Protein AF-A0AAW1NQF2-F1 (afdb_monomer)

Foldseek 3Di:
DPVVVVVVVVVVVVVVVCVVVVPVVVVVVVVVCVPPDPDDDDDDDDPVSVVVVVVVVVVVVVVVCCVVVVVVVVVVVVVVVVVVCPPCCPVVVVVVVVVVVVCVVVDDCDLVNLVVVLVVLVVVLVVLVVVLVVLLVCLVPDDADPDPVSRVVSVVVSVVVNVVSVVVSVVSVVVSVVSVVVSVCCVVCVVVVVVSVVVD

Sequence (200 aa):
MARERQTLSNNKYGGLLRSLLGEPSALLLALCLASGPAQAADATYNASAGSETLKNVVGVLYIVLLTFFAGRLFLRRVKRSKSQRVYGRKERSKALELLDKA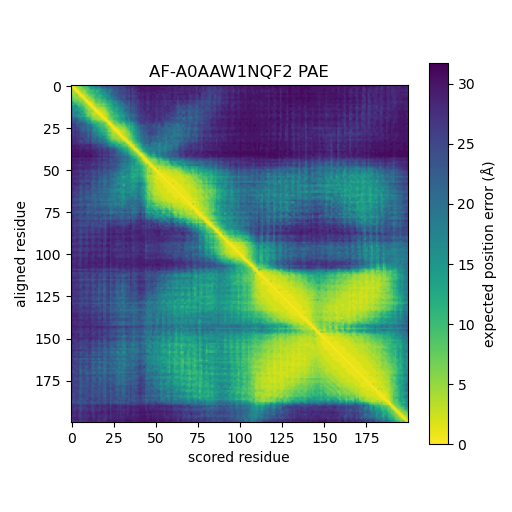TERANPTSPLSSFAGAAQAGALCFVLYL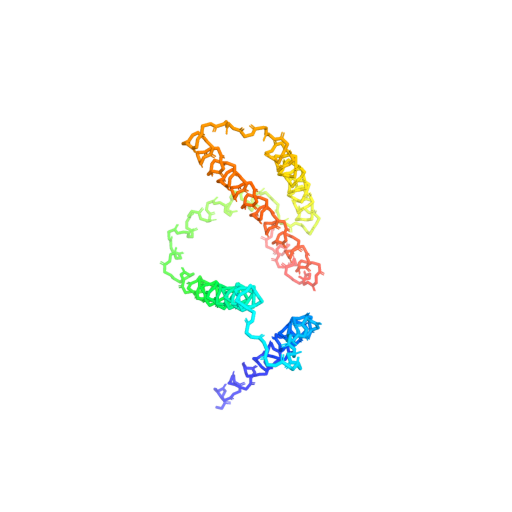FTTRLDGTFENAQLPSNFTARNITLTVQTIVRAVSYLFTFIAGVNTVGLLGLTVQLVLYPEKAEDFDKHS

pLDDT: mean 70.13, std 17.63, range [39.19, 92.94]

Radius of gyration: 25.83 Å; Cα contacts (8 Å, |Δi|>4): 49; chains: 1; bounding box: 69×58×78 Å

Mean predicted aligned error: 18.39 Å

Organism: NCBI:txid706552

Secondary structure (DSSP, 8-state):
--SSSHHHHHHHHHHHHHHHSSSHHHHHHHHHHTS------S----HHHHHHHHHHHHHHHHHHHHHHHHHHHHHHHHHHHHHTTTTSTTHHHHHHHHHHHHHHTT----HHHHHHHHHHHHHHHHHHHHHHHHHHHHHHSSPPPSSHHHHHHHHHHHHHHHHHHHHHHHHHHHHHHHHHHHHHHHHH-THHHHHHHTT-

Structure (mmCIF, N/CA/C/O backbone):
data_AF-A0AAW1NQF2-F1
#
_entry.id   AF-A0AAW1NQF2-F1
#
loop_
_atom_site.group_PDB
_atom_site.id
_atom_site.type_symbol
_atom_site.label_atom_id
_atom_site.label_alt_id
_atom_site.label_comp_id
_atom_site.label_asym_id
_atom_site.label_entity_id
_atom_site.label_seq_id
_atom_site.pdbx_PDB_ins_code
_atom_site.Cartn_x
_atom_site.Cartn_y
_atom_site.Cartn_z
_atom_site.occupancy
_atom_site.B_iso_or_equiv
_atom_site.auth_seq_id
_atom_site.auth_comp_id
_atom_site.auth_asym_id
_atom_site.auth_atom_id
_atom_site.pdbx_PDB_model_num
ATOM 1 N N . MET A 1 1 ? -2.397 10.911 50.076 1.00 49.69 1 MET A N 1
ATOM 2 C CA . MET A 1 1 ? -2.246 9.490 49.679 1.00 49.69 1 MET A CA 1
ATOM 3 C C . MET A 1 1 ? -2.913 9.123 48.335 1.00 49.69 1 MET A C 1
ATOM 5 O O . MET A 1 1 ? -3.208 7.959 48.111 1.00 49.69 1 MET A O 1
ATOM 9 N N . ALA A 1 2 ? -3.126 10.062 47.396 1.00 48.22 2 ALA A N 1
ATOM 10 C CA . ALA A 1 2 ? -3.794 9.771 46.110 1.00 48.22 2 ALA A CA 1
ATOM 11 C C . ALA A 1 2 ? -2.855 9.771 44.883 1.00 48.22 2 ALA A C 1
ATOM 13 O O . ALA A 1 2 ? -3.257 9.358 43.800 1.00 48.22 2 ALA A O 1
ATOM 14 N N . ARG A 1 3 ? -1.596 10.209 45.039 1.00 47.78 3 ARG A N 1
ATOM 15 C CA . ARG A 1 3 ? -0.628 10.324 43.929 1.00 47.78 3 ARG A CA 1
ATOM 16 C C . ARG A 1 3 ? 0.175 9.045 43.655 1.00 47.78 3 ARG A C 1
ATOM 18 O O . ARG A 1 3 ? 0.713 8.899 42.567 1.00 47.78 3 ARG A O 1
ATOM 25 N N . GLU A 1 4 ? 0.196 8.094 44.588 1.00 49.75 4 GLU A N 1
ATOM 26 C CA . GLU A 1 4 ? 0.968 6.845 44.460 1.00 49.75 4 GLU A CA 1
ATOM 27 C C . GLU A 1 4 ? 0.232 5.721 43.716 1.00 49.75 4 GLU A C 1
ATOM 29 O O . GLU A 1 4 ? 0.853 4.776 43.242 1.00 49.75 4 GLU A O 1
ATOM 34 N N . ARG A 1 5 ? -1.094 5.819 43.547 1.00 49.25 5 ARG A N 1
ATOM 35 C CA . ARG A 1 5 ? -1.878 4.778 42.857 1.00 49.25 5 ARG A CA 1
ATOM 36 C C . ARG A 1 5 ? -1.927 4.934 41.332 1.00 49.25 5 ARG A C 1
ATOM 38 O O . ARG A 1 5 ? -2.273 3.980 40.642 1.00 49.25 5 ARG A O 1
ATOM 45 N N . GLN A 1 6 ? -1.560 6.094 40.782 1.00 48.31 6 GLN A N 1
ATOM 46 C CA . GLN A 1 6 ? -1.607 6.329 39.329 1.00 48.31 6 GLN A CA 1
ATOM 47 C C . GLN A 1 6 ? -0.371 5.824 38.569 1.00 48.31 6 GLN A C 1
ATOM 49 O O . GLN A 1 6 ? -0.445 5.597 37.362 1.00 48.31 6 GLN A O 1
ATOM 54 N N . THR A 1 7 ? 0.750 5.584 39.249 1.00 48.91 7 THR A N 1
ATOM 55 C CA . THR A 1 7 ? 1.987 5.096 38.614 1.00 48.91 7 THR A CA 1
ATOM 56 C C . THR A 1 7 ? 1.968 3.586 38.356 1.00 48.91 7 THR A C 1
ATOM 58 O O . THR A 1 7 ? 2.585 3.122 37.398 1.00 48.91 7 THR A O 1
ATOM 61 N N . LEU A 1 8 ? 1.202 2.814 39.134 1.00 47.72 8 LEU A N 1
ATOM 62 C CA . LEU A 1 8 ? 1.153 1.349 39.025 1.00 47.72 8 LEU A CA 1
ATOM 63 C C . LEU A 1 8 ? 0.256 0.834 37.887 1.00 47.72 8 LEU A C 1
ATOM 65 O O . LEU A 1 8 ? 0.536 -0.219 37.317 1.00 47.72 8 LEU A O 1
ATOM 69 N N . SER A 1 9 ? -0.782 1.580 37.496 1.00 48.94 9 SER A N 1
ATOM 70 C CA . SER A 1 9 ? -1.662 1.174 36.385 1.00 48.94 9 SER A CA 1
ATOM 71 C C . SER A 1 9 ? -0.985 1.347 35.018 1.00 48.94 9 SER A C 1
ATOM 73 O O . SER A 1 9 ? -1.128 0.510 34.127 1.00 48.94 9 SER A O 1
ATOM 75 N N . ASN A 1 10 ? -0.146 2.379 34.869 1.00 47.25 10 ASN A N 1
ATOM 76 C CA . ASN A 1 10 ? 0.517 2.691 33.599 1.00 47.25 10 ASN A CA 1
ATOM 77 C C . ASN A 1 10 ? 1.620 1.679 33.226 1.00 47.25 10 ASN A C 1
ATOM 79 O O . ASN A 1 10 ? 1.986 1.553 32.059 1.00 47.25 10 ASN A O 1
ATOM 83 N N . ASN A 1 11 ? 2.126 0.920 34.204 1.00 51.75 11 ASN A N 1
ATOM 84 C CA . ASN A 1 11 ? 3.160 -0.088 33.977 1.00 51.75 11 ASN A CA 1
ATOM 85 C C . ASN A 1 11 ? 2.580 -1.453 33.551 1.00 51.75 11 ASN A C 1
ATOM 87 O O . ASN A 1 11 ? 3.244 -2.234 32.871 1.00 51.75 11 ASN A O 1
ATOM 91 N N . LYS A 1 12 ? 1.310 -1.734 33.883 1.00 49.41 12 LYS A N 1
ATOM 92 C CA . LYS A 1 12 ? 0.681 -3.036 33.602 1.00 49.41 12 LYS A CA 1
ATOM 93 C C . LYS A 1 12 ? 0.337 -3.222 32.117 1.00 49.41 12 LYS A C 1
ATOM 95 O O . LYS A 1 12 ? 0.494 -4.313 31.578 1.00 49.41 12 LYS A O 1
ATOM 100 N N . TYR A 1 13 ? -0.038 -2.144 31.425 1.00 47.91 13 TYR A N 1
ATOM 101 C CA . TYR A 1 13 ? -0.336 -2.178 29.985 1.00 47.91 13 TYR A CA 1
ATOM 102 C C . TYR A 1 13 ? 0.918 -2.082 29.099 1.00 47.91 13 TYR A C 1
ATOM 104 O O . TYR A 1 13 ? 0.911 -2.557 27.964 1.00 47.91 13 TYR A O 1
ATOM 112 N N . GLY A 1 14 ? 2.018 -1.522 29.620 1.00 47.75 14 GLY A N 1
ATOM 113 C CA . GLY A 1 14 ? 3.312 -1.492 28.927 1.00 47.75 14 GLY A CA 1
ATOM 114 C C . GLY A 1 14 ? 3.967 -2.874 28.811 1.00 47.75 14 GLY A C 1
ATOM 115 O O . GLY A 1 14 ? 4.636 -3.150 27.816 1.00 47.75 14 GLY A O 1
ATOM 116 N N . GLY A 1 15 ? 3.728 -3.752 29.793 1.00 49.47 15 GLY A N 1
ATOM 117 C CA . GLY A 1 15 ? 4.200 -5.140 29.786 1.00 49.47 15 GLY A CA 1
ATOM 118 C C . GLY A 1 15 ? 3.442 -6.037 28.804 1.00 49.47 15 GLY A C 1
ATOM 119 O O . GLY A 1 15 ? 4.069 -6.785 28.061 1.00 49.47 15 GLY A O 1
ATOM 120 N N . LEU A 1 16 ? 2.113 -5.903 28.727 1.00 50.31 16 LEU A N 1
ATOM 121 C CA . LEU A 1 16 ? 1.279 -6.725 27.837 1.00 50.31 16 LEU A CA 1
ATOM 122 C C . LEU A 1 16 ? 1.399 -6.337 26.355 1.00 50.31 16 LEU A C 1
ATOM 124 O O . LEU A 1 16 ? 1.370 -7.197 25.479 1.00 50.31 16 LEU A O 1
ATOM 128 N N . LEU A 1 17 ? 1.616 -5.053 26.052 1.00 49.75 17 LEU A N 1
ATOM 129 C CA . LEU A 1 17 ? 1.960 -4.633 24.690 1.00 49.75 17 LEU A CA 1
ATOM 130 C C . LEU A 1 17 ? 3.365 -5.098 24.287 1.00 49.75 17 LEU A C 1
ATOM 132 O O . LEU A 1 17 ? 3.598 -5.351 23.112 1.00 49.75 17 LEU A O 1
ATOM 136 N N . ARG A 1 18 ? 4.290 -5.267 25.242 1.00 51.44 18 ARG A N 1
ATOM 137 C CA . ARG A 1 18 ? 5.602 -5.883 24.992 1.00 51.44 18 ARG A CA 1
ATOM 138 C C . ARG A 1 18 ? 5.518 -7.392 24.771 1.00 51.44 18 ARG A C 1
ATOM 140 O O . ARG A 1 18 ? 6.294 -7.893 23.969 1.00 51.44 18 ARG A O 1
ATOM 147 N N . SER A 1 19 ? 4.594 -8.095 25.427 1.00 49.34 19 SER A N 1
ATOM 148 C CA . SER A 1 19 ? 4.396 -9.531 25.195 1.00 49.34 19 SER A CA 1
ATOM 149 C C . SER A 1 19 ? 3.640 -9.820 23.894 1.00 49.34 19 SER A C 1
ATOM 151 O O . SER A 1 19 ? 3.935 -10.813 23.245 1.00 49.34 19 SER A O 1
ATOM 153 N N . LEU A 1 20 ? 2.722 -8.943 23.458 1.00 46.16 20 LEU A N 1
ATOM 154 C CA . LEU A 1 20 ? 2.000 -9.100 22.181 1.00 46.16 20 LEU A CA 1
ATOM 155 C C . LEU A 1 20 ? 2.785 -8.613 20.948 1.00 46.16 20 LEU A C 1
ATOM 157 O O . LEU A 1 20 ? 2.589 -9.141 19.860 1.00 46.16 20 LEU A O 1
ATOM 161 N N . LEU A 1 21 ? 3.703 -7.648 21.098 1.00 48.16 21 LEU A N 1
ATOM 162 C CA . LEU A 1 21 ? 4.678 -7.280 20.053 1.00 48.16 21 LEU A CA 1
ATOM 163 C C . LEU A 1 21 ? 5.965 -8.129 20.095 1.00 48.16 21 LEU A C 1
ATOM 165 O O . LEU A 1 21 ? 6.895 -7.847 19.340 1.00 48.16 21 LEU A O 1
ATOM 169 N N . GLY A 1 22 ? 6.034 -9.132 20.976 1.00 46.47 22 GLY A N 1
ATOM 170 C CA . GLY A 1 22 ? 7.246 -9.906 21.252 1.00 46.47 22 GLY A CA 1
ATOM 171 C C . GLY A 1 22 ? 7.603 -10.973 20.218 1.00 46.47 22 GLY A C 1
ATOM 172 O O . GLY A 1 22 ? 8.761 -11.358 20.156 1.00 46.47 22 GLY A O 1
ATOM 173 N N . GLU A 1 23 ? 6.670 -11.430 19.379 1.00 54.91 23 GLU A N 1
ATOM 174 C CA . GLU A 1 23 ? 6.894 -12.653 18.587 1.00 54.91 23 GLU A CA 1
ATOM 175 C C . GLU A 1 23 ? 6.553 -12.597 17.071 1.00 54.91 23 GLU A C 1
ATOM 177 O O . GLU A 1 23 ? 6.366 -13.655 16.478 1.00 54.91 23 GLU A O 1
ATOM 182 N N . PRO A 1 24 ? 6.518 -11.456 16.340 1.00 48.59 24 PRO A N 1
ATOM 183 C CA . PRO A 1 24 ? 6.616 -11.533 14.876 1.00 48.59 24 PRO A CA 1
ATOM 184 C C . PRO A 1 24 ? 8.071 -11.735 14.418 1.00 48.59 24 PRO A C 1
ATOM 186 O O . PRO A 1 24 ? 8.317 -12.264 13.337 1.00 48.59 24 PRO A O 1
ATOM 189 N N . SER A 1 25 ? 9.050 -11.335 15.240 1.00 52.06 25 SER A N 1
ATOM 190 C CA . SER A 1 25 ? 10.476 -11.461 14.933 1.00 52.06 25 SER A CA 1
ATOM 191 C C . SER A 1 25 ? 10.958 -12.901 14.970 1.00 52.06 25 SER A C 1
ATOM 193 O O . SER A 1 25 ? 11.791 -13.240 14.146 1.00 52.06 25 SER A O 1
ATOM 195 N N . ALA A 1 26 ? 10.434 -13.747 15.863 1.00 46.91 26 ALA A N 1
ATOM 196 C CA . ALA A 1 26 ? 10.828 -15.152 15.946 1.00 46.91 26 ALA A CA 1
ATOM 197 C C . ALA A 1 26 ? 10.278 -15.974 14.775 1.00 46.91 26 ALA A C 1
ATOM 199 O O . ALA A 1 26 ? 10.996 -16.806 14.236 1.00 46.91 26 ALA A O 1
ATOM 200 N N . LEU A 1 27 ? 9.051 -15.692 14.318 1.00 49.00 27 LEU A N 1
ATOM 201 C CA . LEU A 1 27 ? 8.468 -16.362 13.151 1.00 49.00 27 LEU A CA 1
ATOM 202 C C . LEU A 1 27 ? 9.102 -15.890 11.834 1.00 49.00 27 LEU A C 1
ATOM 204 O O . LEU A 1 27 ? 9.341 -16.709 10.950 1.00 49.00 27 LEU A O 1
ATOM 208 N N . LEU A 1 28 ? 9.451 -14.602 11.718 1.00 46.69 28 LEU A N 1
ATOM 209 C CA . LEU A 1 28 ? 10.220 -14.091 10.577 1.00 46.69 28 LEU A CA 1
ATOM 210 C C . LEU A 1 28 ? 11.684 -14.556 10.606 1.00 46.69 28 LEU A C 1
ATOM 212 O O . LEU A 1 28 ? 12.229 -14.870 9.553 1.00 46.69 28 LEU A O 1
ATOM 216 N N . LEU A 1 29 ? 12.314 -14.666 11.783 1.00 47.56 29 LEU A N 1
ATOM 217 C CA . LEU A 1 29 ? 13.634 -15.293 11.912 1.00 47.56 29 LEU A CA 1
ATOM 218 C C . LEU A 1 29 ? 13.579 -16.787 11.592 1.00 47.56 29 LEU A C 1
ATOM 220 O O . LEU A 1 29 ? 14.487 -17.271 10.934 1.00 47.56 29 LEU A O 1
ATOM 224 N N . ALA A 1 30 ? 12.543 -17.512 12.021 1.00 45.75 30 ALA A N 1
ATOM 225 C CA . ALA A 1 30 ? 12.401 -18.946 11.771 1.00 45.75 30 ALA A CA 1
ATOM 226 C C . ALA A 1 30 ? 12.130 -19.250 10.289 1.00 45.75 30 ALA A C 1
ATOM 228 O O . ALA A 1 30 ? 12.695 -20.202 9.756 1.00 45.75 30 ALA A O 1
ATOM 229 N N . LEU A 1 31 ? 11.346 -18.411 9.598 1.00 49.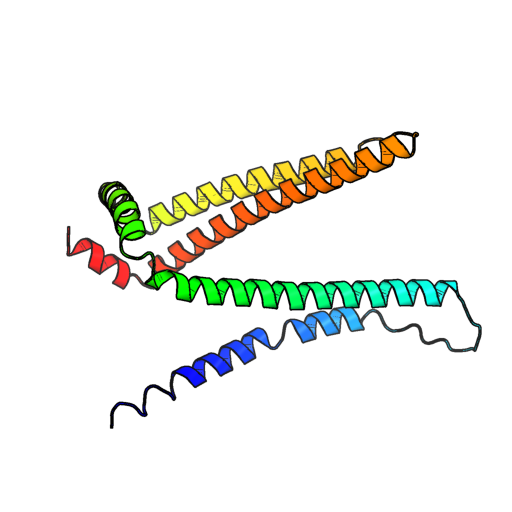22 31 LEU A N 1
ATOM 230 C CA . LEU A 1 31 ? 11.148 -18.530 8.151 1.00 49.22 31 LEU A CA 1
ATOM 231 C C . LEU A 1 31 ? 12.426 -18.166 7.365 1.00 49.22 31 LEU A C 1
ATOM 233 O O . LEU A 1 31 ? 12.711 -18.790 6.348 1.00 49.22 31 LEU A O 1
ATOM 237 N N . CYS A 1 32 ? 13.233 -17.219 7.862 1.00 44.94 32 CYS A N 1
ATOM 238 C CA . CYS A 1 32 ? 14.526 -16.847 7.267 1.00 44.94 32 CYS A CA 1
ATOM 239 C C . CYS A 1 32 ? 15.683 -17.807 7.617 1.00 44.94 32 CYS A C 1
ATOM 241 O O . CYS A 1 32 ? 16.647 -17.892 6.863 1.00 44.94 32 CYS A O 1
ATOM 243 N N . LEU A 1 33 ? 15.611 -18.538 8.734 1.00 49.03 33 LEU A N 1
ATOM 244 C CA . LEU A 1 33 ? 16.599 -19.556 9.126 1.00 49.03 33 LEU A CA 1
ATOM 245 C C . LEU A 1 33 ? 16.387 -20.899 8.408 1.00 49.03 33 LEU A C 1
ATOM 247 O O . LEU A 1 33 ? 17.281 -21.741 8.434 1.00 49.03 33 LEU A O 1
ATOM 251 N N . ALA A 1 34 ? 15.244 -21.096 7.741 1.00 41.59 34 ALA A N 1
ATOM 252 C CA . ALA A 1 34 ? 14.988 -22.276 6.914 1.00 41.59 34 ALA A CA 1
ATOM 253 C C . ALA A 1 34 ? 15.787 -22.272 5.593 1.00 41.59 34 ALA A C 1
ATOM 255 O O . ALA A 1 34 ? 16.017 -23.333 5.014 1.00 41.59 34 ALA A O 1
ATOM 256 N N . SER A 1 35 ? 16.277 -21.114 5.133 1.00 47.94 35 SER A N 1
ATOM 257 C CA . SER A 1 35 ? 17.305 -21.039 4.088 1.00 47.94 35 SER A CA 1
ATOM 258 C C . SER A 1 35 ? 18.684 -21.103 4.745 1.00 47.94 35 SER A C 1
ATOM 260 O O . SER A 1 35 ? 19.303 -20.076 5.023 1.00 47.94 35 SER A O 1
ATOM 262 N N . GLY A 1 36 ? 19.112 -22.321 5.083 1.00 46.47 36 GLY A N 1
ATOM 263 C CA . GLY A 1 36 ? 20.373 -22.579 5.779 1.00 46.47 36 GLY A CA 1
ATOM 264 C C . GLY A 1 36 ? 21.601 -21.994 5.060 1.00 46.47 36 GLY A C 1
ATOM 265 O O . GLY A 1 36 ? 21.589 -21.829 3.837 1.00 46.47 36 GLY A O 1
ATOM 266 N N . PRO A 1 37 ? 22.682 -21.677 5.798 1.00 45.47 37 PRO A N 1
ATOM 267 C CA . PRO A 1 37 ? 23.928 -21.246 5.187 1.00 45.47 37 PRO A CA 1
ATOM 268 C C . PRO A 1 37 ? 24.536 -22.410 4.401 1.00 45.47 37 PRO A C 1
ATOM 270 O O . PRO A 1 37 ? 24.555 -23.547 4.874 1.00 45.47 37 PRO A O 1
ATOM 273 N N . ALA A 1 38 ? 25.066 -22.109 3.216 1.00 42.81 38 ALA A N 1
ATOM 274 C CA . ALA A 1 38 ? 25.924 -23.010 2.464 1.00 42.81 38 ALA A CA 1
ATOM 275 C C . ALA A 1 38 ? 27.113 -23.434 3.346 1.00 42.81 38 ALA A C 1
ATOM 277 O O . ALA A 1 38 ? 28.079 -22.691 3.514 1.00 42.81 38 ALA A O 1
ATOM 278 N N . GLN A 1 39 ? 27.030 -24.618 3.948 1.00 41.00 39 GLN A N 1
ATOM 279 C CA . GLN A 1 39 ? 28.187 -25.289 4.520 1.00 41.00 39 GLN A CA 1
ATOM 280 C C . GLN A 1 39 ? 28.984 -25.865 3.353 1.00 41.00 39 GLN A C 1
ATOM 282 O O . GLN A 1 39 ? 28.571 -26.832 2.720 1.00 41.00 39 GLN A O 1
ATOM 287 N N . ALA A 1 40 ? 30.117 -25.236 3.049 1.00 39.19 40 ALA A N 1
ATOM 288 C CA . ALA A 1 40 ? 31.129 -25.831 2.196 1.00 39.19 40 ALA A CA 1
ATOM 289 C C . ALA A 1 40 ? 31.887 -26.880 3.021 1.00 39.19 40 ALA A C 1
ATOM 291 O O . ALA A 1 40 ? 32.767 -26.539 3.811 1.00 39.19 40 ALA A O 1
ATOM 292 N N . ALA A 1 41 ? 31.531 -28.152 2.850 1.00 43.00 41 ALA A N 1
ATOM 293 C CA . ALA A 1 41 ? 32.532 -29.204 2.943 1.00 43.00 41 ALA A CA 1
ATOM 294 C C . ALA A 1 41 ? 33.436 -29.052 1.704 1.00 43.00 41 ALA A C 1
ATOM 296 O O . ALA A 1 41 ? 32.930 -28.904 0.595 1.00 43.00 41 ALA A O 1
ATOM 297 N N . ASP A 1 42 ? 34.749 -29.030 1.911 1.00 45.31 42 ASP A N 1
ATOM 298 C CA . ASP A 1 42 ? 35.796 -29.062 0.877 1.00 45.31 42 ASP A CA 1
ATOM 299 C C . ASP A 1 42 ? 36.125 -27.744 0.146 1.00 45.31 42 ASP A C 1
ATOM 301 O O . ASP A 1 42 ? 35.839 -27.540 -1.031 1.00 45.31 42 ASP A O 1
ATOM 305 N N . ALA A 1 43 ? 36.797 -26.852 0.885 1.00 52.41 43 ALA A N 1
ATOM 306 C CA . ALA A 1 43 ? 37.912 -25.965 0.494 1.00 52.41 43 ALA A CA 1
ATOM 307 C C . ALA A 1 43 ? 38.151 -25.600 -0.999 1.00 52.41 43 ALA A C 1
ATOM 309 O O . ALA A 1 43 ? 39.296 -25.527 -1.440 1.00 52.41 43 ALA A O 1
ATOM 310 N N . THR A 1 44 ? 37.112 -25.276 -1.771 1.00 55.41 44 THR A N 1
ATOM 311 C CA . THR A 1 44 ? 37.227 -24.665 -3.106 1.00 55.41 44 THR A CA 1
ATOM 312 C C . THR A 1 44 ? 36.522 -23.313 -3.092 1.00 55.41 44 THR A C 1
ATOM 314 O O . THR A 1 44 ? 35.302 -23.231 -2.953 1.00 55.41 44 THR A O 1
ATOM 317 N N . TYR A 1 45 ? 37.287 -22.224 -3.207 1.00 53.75 45 TYR A N 1
ATOM 318 C CA . TYR A 1 45 ? 36.747 -20.864 -3.206 1.00 53.75 45 TYR A CA 1
ATOM 319 C C . TYR A 1 45 ? 35.922 -20.611 -4.476 1.00 53.75 45 TYR A C 1
ATOM 321 O O . TYR A 1 45 ? 36.467 -20.427 -5.564 1.00 53.75 45 TYR A O 1
ATOM 329 N N . ASN A 1 46 ? 34.596 -20.589 -4.336 1.00 66.00 46 ASN A N 1
ATOM 330 C CA . ASN A 1 46 ? 33.674 -20.262 -5.418 1.00 66.00 46 ASN A CA 1
ATOM 331 C C . ASN A 1 46 ? 33.205 -18.800 -5.292 1.00 66.00 46 ASN A C 1
ATOM 333 O O . ASN A 1 46 ? 32.339 -18.469 -4.479 1.00 66.00 46 ASN A O 1
ATOM 337 N N . ALA A 1 47 ? 33.770 -17.917 -6.121 1.00 65.94 47 ALA A N 1
ATOM 338 C CA . ALA A 1 47 ? 33.448 -16.487 -6.129 1.00 65.94 47 ALA A CA 1
ATOM 339 C C . ALA A 1 47 ? 31.970 -16.189 -6.469 1.00 65.94 47 ALA A C 1
ATOM 341 O O . ALA A 1 47 ? 31.425 -15.180 -6.017 1.00 65.94 47 ALA A O 1
ATOM 342 N N . SER A 1 48 ? 31.300 -17.071 -7.221 1.00 65.38 48 SER A N 1
ATOM 343 C CA . SER A 1 48 ? 29.877 -16.935 -7.553 1.00 65.38 48 SER A CA 1
ATOM 344 C C . SER A 1 48 ? 28.999 -17.173 -6.319 1.00 65.38 48 SER A C 1
ATOM 346 O O . SER A 1 48 ? 28.187 -16.304 -5.989 1.00 65.38 48 SER A O 1
ATOM 348 N N . ALA A 1 49 ? 29.259 -18.245 -5.561 1.00 65.38 49 ALA A N 1
ATOM 349 C CA . ALA A 1 49 ? 28.554 -18.551 -4.311 1.00 65.38 49 ALA A CA 1
ATOM 350 C C . ALA A 1 49 ? 28.760 -17.465 -3.233 1.00 65.38 49 ALA A C 1
ATOM 352 O O . ALA A 1 49 ? 27.828 -17.096 -2.513 1.00 65.38 49 ALA A O 1
ATOM 353 N N . GLY A 1 50 ? 29.965 -16.883 -3.162 1.00 70.44 50 GLY A N 1
ATOM 354 C CA . GLY A 1 50 ? 30.247 -15.744 -2.282 1.00 70.44 50 GLY A CA 1
ATOM 355 C C . GLY A 1 50 ? 29.445 -14.488 -2.648 1.00 70.44 50 GLY A C 1
ATOM 356 O O . GLY A 1 50 ? 28.923 -13.802 -1.768 1.00 70.44 50 GLY A O 1
ATOM 357 N N . SER A 1 51 ? 29.287 -14.206 -3.946 1.00 71.88 51 SER A N 1
ATOM 358 C CA . SER A 1 51 ? 28.540 -13.036 -4.427 1.00 71.88 51 SER A CA 1
ATOM 359 C C . SER A 1 51 ? 27.030 -13.127 -4.169 1.00 71.88 51 SER A C 1
ATOM 361 O O . SER A 1 51 ? 26.404 -12.122 -3.831 1.00 71.88 51 SER A O 1
ATOM 363 N N . GLU A 1 52 ? 26.440 -14.319 -4.282 1.00 76.38 52 GLU A N 1
ATOM 364 C CA . GLU A 1 52 ? 25.024 -14.558 -3.975 1.00 76.38 52 GLU A CA 1
ATOM 365 C C . GLU A 1 52 ? 24.755 -14.463 -2.476 1.00 76.38 52 GLU A C 1
ATOM 367 O O . GLU A 1 52 ? 23.807 -13.799 -2.055 1.00 76.38 52 GLU A O 1
ATOM 372 N N . THR A 1 53 ? 25.650 -15.029 -1.664 1.00 78.94 53 THR A N 1
ATOM 373 C CA . THR A 1 53 ? 25.578 -14.919 -0.203 1.00 78.94 53 THR A CA 1
ATOM 374 C C . THR A 1 53 ? 25.632 -13.456 0.232 1.00 78.94 53 THR A C 1
ATOM 376 O O . THR A 1 53 ? 24.794 -13.014 1.014 1.00 78.94 53 THR A O 1
ATOM 379 N N . LEU A 1 54 ? 26.553 -12.666 -0.329 1.00 82.19 54 LEU A N 1
ATOM 380 C CA . LEU A 1 54 ? 26.639 -11.231 -0.052 1.00 82.19 54 LEU A CA 1
ATOM 381 C C . LEU A 1 54 ? 25.374 -10.474 -0.470 1.00 82.19 54 LEU A C 1
ATOM 383 O O . LEU A 1 54 ? 24.881 -9.661 0.305 1.00 82.19 54 LEU A O 1
ATOM 387 N N . LYS A 1 55 ? 24.810 -10.745 -1.653 1.00 79.94 55 LYS A N 1
ATOM 388 C CA . LYS A 1 55 ? 23.562 -10.106 -2.109 1.00 79.94 55 LYS A CA 1
ATOM 389 C C . LYS A 1 55 ? 22.389 -10.413 -1.181 1.00 79.94 55 LYS A C 1
ATOM 391 O O . LYS A 1 55 ? 21.642 -9.500 -0.833 1.00 79.94 55 LYS A O 1
ATOM 396 N N . ASN A 1 56 ? 22.264 -11.661 -0.741 1.00 80.88 56 ASN A N 1
ATOM 397 C CA . ASN A 1 56 ? 21.201 -12.080 0.167 1.00 80.88 56 ASN A CA 1
ATOM 398 C C . ASN A 1 56 ? 21.381 -11.455 1.553 1.00 80.88 56 ASN A C 1
ATOM 400 O O . ASN A 1 56 ? 20.441 -10.872 2.087 1.00 80.88 56 ASN A O 1
ATOM 404 N N . VAL A 1 57 ? 22.597 -11.485 2.106 1.00 87.81 57 VAL A N 1
ATOM 405 C CA . VAL A 1 57 ? 22.911 -10.865 3.403 1.00 87.81 57 VAL A CA 1
ATOM 406 C C . VAL A 1 57 ? 22.653 -9.357 3.368 1.00 87.81 57 VAL A C 1
ATOM 408 O O . VAL A 1 57 ? 22.008 -8.825 4.270 1.00 87.81 57 VAL A O 1
ATOM 411 N N . VAL A 1 58 ? 23.097 -8.666 2.316 1.00 86.25 58 VAL A N 1
ATOM 412 C CA . VAL A 1 58 ? 22.870 -7.223 2.140 1.00 86.25 58 VAL A CA 1
ATOM 413 C C . VAL A 1 58 ? 21.383 -6.915 1.948 1.00 86.25 58 VAL A C 1
ATOM 415 O O . VAL A 1 58 ? 20.884 -5.966 2.551 1.00 86.25 58 VAL A O 1
ATOM 418 N N . GLY A 1 59 ? 20.655 -7.719 1.168 1.00 88.00 59 GLY A N 1
ATOM 419 C CA . GLY A 1 59 ? 19.213 -7.566 0.962 1.00 88.00 59 GLY A CA 1
ATOM 420 C C . GLY A 1 59 ? 18.410 -7.742 2.252 1.00 88.00 59 GLY A C 1
ATOM 421 O O . GLY A 1 59 ? 17.564 -6.909 2.579 1.00 88.00 59 GLY A O 1
ATOM 422 N N . VAL A 1 60 ? 18.726 -8.773 3.038 1.00 87.94 60 VAL A N 1
ATOM 423 C CA . VAL A 1 60 ? 18.097 -9.029 4.344 1.00 87.94 60 VAL A CA 1
ATOM 424 C C . VAL A 1 60 ? 18.416 -7.897 5.320 1.00 87.94 60 VAL A C 1
ATOM 426 O O . VAL A 1 60 ? 17.507 -7.341 5.938 1.00 87.94 60 VAL A O 1
ATOM 429 N N . LEU A 1 61 ? 19.688 -7.495 5.416 1.00 90.19 61 LEU A N 1
ATOM 430 C CA . LEU A 1 61 ? 20.115 -6.378 6.258 1.00 90.19 61 LEU A CA 1
ATOM 431 C C . LEU A 1 61 ? 19.378 -5.083 5.886 1.00 90.19 61 LEU A C 1
ATOM 433 O O . LEU A 1 61 ? 18.932 -4.355 6.773 1.00 90.19 61 LEU A O 1
ATOM 437 N N . TYR A 1 62 ? 19.199 -4.820 4.590 1.00 85.06 62 TYR A N 1
ATOM 438 C CA . TYR A 1 62 ? 18.475 -3.657 4.085 1.00 85.06 62 TYR A CA 1
ATOM 439 C C . TYR A 1 62 ? 17.000 -3.663 4.501 1.00 85.06 62 TYR A C 1
ATOM 441 O O . TYR A 1 62 ? 16.513 -2.650 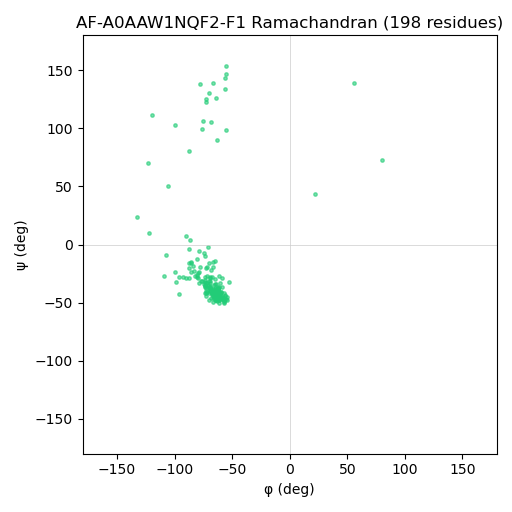5.004 1.00 85.06 62 TYR A O 1
ATOM 449 N N . ILE A 1 63 ? 16.299 -4.796 4.373 1.00 87.50 63 ILE A N 1
ATOM 450 C CA . ILE A 1 63 ? 14.894 -4.928 4.798 1.00 87.50 63 ILE A CA 1
ATOM 451 C C . ILE A 1 63 ? 14.760 -4.749 6.316 1.00 87.50 63 ILE A C 1
ATOM 453 O O . ILE A 1 63 ? 13.849 -4.053 6.776 1.00 87.50 63 ILE A O 1
ATOM 457 N N . VAL A 1 64 ? 15.677 -5.320 7.103 1.00 88.19 64 VAL A N 1
ATOM 458 C CA . VAL A 1 64 ? 15.692 -5.170 8.568 1.00 88.19 64 VAL A CA 1
ATOM 459 C C . VAL A 1 64 ? 15.915 -3.709 8.960 1.00 88.19 64 VAL A C 1
ATOM 461 O O . VAL A 1 64 ? 15.157 -3.169 9.773 1.00 88.19 64 VAL A O 1
ATOM 464 N N . LEU A 1 65 ? 16.899 -3.039 8.350 1.00 86.56 65 LEU A N 1
ATOM 465 C CA . LEU A 1 65 ? 17.155 -1.618 8.589 1.00 86.56 65 LEU A CA 1
ATOM 466 C C . LEU A 1 65 ? 15.952 -0.763 8.196 1.00 86.56 65 LEU A C 1
ATOM 468 O O . LEU A 1 65 ? 15.536 0.083 8.987 1.00 86.56 65 LEU A O 1
ATOM 472 N N . LEU A 1 66 ? 15.373 -0.985 7.013 1.00 84.69 66 LEU A N 1
ATOM 473 C CA . LEU A 1 66 ? 14.198 -0.252 6.546 1.00 84.69 66 LEU A CA 1
ATOM 474 C C . LEU A 1 66 ? 13.021 -0.424 7.495 1.00 84.69 66 LEU A C 1
ATOM 476 O O . LEU A 1 66 ? 12.406 0.564 7.880 1.00 84.69 66 LEU A O 1
ATOM 480 N N . THR A 1 67 ? 12.734 -1.652 7.918 1.00 82.62 67 THR A N 1
ATOM 481 C CA . THR A 1 67 ? 11.615 -1.949 8.819 1.00 82.62 67 THR A CA 1
ATOM 482 C C . THR A 1 67 ? 11.823 -1.295 10.182 1.00 82.62 67 THR A C 1
ATOM 484 O O . THR A 1 67 ? 10.922 -0.632 10.703 1.00 82.62 67 THR A O 1
ATOM 487 N N . PHE A 1 68 ? 13.032 -1.391 10.741 1.00 87.94 68 PHE A N 1
ATOM 488 C CA . PHE A 1 68 ? 13.379 -0.741 12.001 1.00 87.94 68 PHE A CA 1
ATOM 489 C C . PHE A 1 68 ? 13.287 0.787 11.903 1.00 87.94 68 PHE A C 1
ATOM 491 O O . PHE A 1 68 ? 12.717 1.442 12.780 1.00 87.94 68 PHE A O 1
ATOM 498 N N . PHE A 1 69 ? 13.828 1.375 10.835 1.00 85.19 69 PHE A N 1
ATOM 499 C CA . PHE A 1 69 ? 13.883 2.823 10.668 1.00 85.19 69 PHE A CA 1
ATOM 500 C C . PHE A 1 69 ? 12.514 3.408 10.329 1.00 85.19 69 PHE A C 1
ATOM 502 O O . PHE A 1 69 ? 12.122 4.414 10.919 1.00 85.19 69 PHE A O 1
ATOM 509 N N . ALA A 1 70 ? 11.752 2.748 9.456 1.00 79.88 70 ALA A N 1
ATOM 510 C CA . ALA A 1 70 ? 10.370 3.090 9.158 1.00 79.88 70 ALA A CA 1
ATOM 511 C C . ALA A 1 70 ? 9.517 2.972 10.422 1.00 79.88 70 ALA A C 1
ATOM 513 O O . ALA A 1 70 ? 8.875 3.948 10.803 1.00 79.88 70 ALA A O 1
ATOM 514 N N . GLY A 1 71 ? 9.584 1.852 11.148 1.00 78.25 71 GLY A N 1
ATOM 515 C CA . GLY A 1 71 ? 8.893 1.677 12.426 1.00 78.25 71 GLY A CA 1
ATOM 516 C C . GLY A 1 71 ? 9.253 2.779 13.423 1.00 78.25 71 GLY A C 1
ATOM 517 O O . GLY A 1 71 ? 8.377 3.436 13.983 1.00 78.25 71 GLY A O 1
ATOM 518 N N . ARG A 1 72 ? 10.541 3.098 13.578 1.00 77.44 72 ARG A N 1
ATOM 519 C CA . ARG A 1 72 ? 11.005 4.203 14.429 1.00 77.44 72 ARG A CA 1
ATOM 520 C C . ARG A 1 72 ? 10.488 5.563 13.955 1.00 77.44 72 ARG A C 1
ATOM 522 O O . ARG A 1 72 ? 10.153 6.400 14.795 1.00 77.44 72 ARG A O 1
ATOM 529 N N . LEU A 1 73 ? 10.407 5.803 12.649 1.00 69.94 73 LEU A N 1
ATOM 530 C CA . LEU A 1 73 ? 9.934 7.057 12.061 1.00 69.94 73 LEU A CA 1
ATOM 531 C C . LEU A 1 73 ? 8.414 7.220 12.212 1.00 69.94 73 LEU A C 1
ATOM 533 O O . LEU A 1 73 ? 7.956 8.281 12.642 1.00 69.94 73 LEU A O 1
ATOM 537 N N . PHE A 1 74 ? 7.641 6.167 11.948 1.00 67.50 74 PHE A N 1
ATOM 538 C CA . PHE A 1 74 ? 6.192 6.136 12.141 1.00 67.50 74 PHE A CA 1
ATOM 539 C C . PHE A 1 74 ? 5.829 6.248 13.625 1.00 67.50 74 PHE A C 1
ATOM 541 O O . PHE A 1 74 ? 5.023 7.103 13.988 1.00 67.50 74 PHE A O 1
ATOM 548 N N . LEU A 1 75 ? 6.505 5.514 14.517 1.00 64.06 75 LEU A N 1
ATOM 549 C CA . LEU A 1 75 ? 6.297 5.627 15.966 1.00 64.06 75 LEU A CA 1
ATOM 550 C C . LEU A 1 75 ? 6.682 7.019 16.500 1.00 64.06 75 LEU A C 1
ATOM 552 O O . LEU A 1 75 ? 6.029 7.538 17.408 1.00 64.06 75 LEU A O 1
ATOM 556 N N . ARG A 1 76 ? 7.702 7.675 15.926 1.00 65.19 76 ARG A N 1
ATOM 557 C CA . ARG A 1 76 ? 8.043 9.077 16.242 1.00 65.19 76 ARG A CA 1
ATOM 558 C C . ARG A 1 76 ? 6.988 10.063 15.728 1.00 65.19 76 ARG A C 1
ATOM 560 O O . ARG A 1 76 ? 6.650 10.999 16.454 1.00 65.19 76 ARG A O 1
ATOM 567 N N . ARG A 1 77 ? 6.435 9.861 14.525 1.00 61.09 77 ARG A N 1
ATOM 568 C CA . ARG A 1 77 ? 5.349 10.696 13.973 1.00 61.09 77 ARG A CA 1
ATOM 569 C C . ARG A 1 77 ? 4.049 10.554 14.769 1.00 61.09 77 ARG A C 1
ATOM 571 O O . ARG A 1 77 ? 3.436 11.570 15.093 1.00 61.09 77 ARG A O 1
ATOM 578 N N . VAL A 1 78 ? 3.690 9.342 15.194 1.00 58.34 78 VAL A N 1
ATOM 579 C CA . VAL A 1 78 ? 2.522 9.105 16.063 1.00 58.34 78 VAL A CA 1
ATOM 580 C C . VAL A 1 78 ? 2.692 9.806 17.418 1.00 58.34 78 VAL A C 1
ATOM 582 O O . VAL A 1 78 ? 1.753 10.431 17.913 1.00 58.34 78 VAL A O 1
ATOM 585 N N . LYS A 1 79 ? 3.905 9.805 17.994 1.00 58.66 79 LYS A N 1
ATOM 586 C CA . LYS A 1 79 ? 4.200 10.547 19.235 1.00 58.66 79 LYS A CA 1
ATOM 587 C C . LYS A 1 79 ? 4.083 12.069 19.068 1.00 58.66 79 LYS A C 1
ATOM 589 O O . LYS A 1 79 ? 3.563 12.725 19.966 1.00 58.66 79 LYS A O 1
ATOM 594 N N . ARG A 1 80 ? 4.492 12.637 17.923 1.00 54.25 80 ARG A N 1
ATOM 595 C CA . ARG A 1 80 ? 4.326 14.080 17.636 1.00 54.25 80 ARG A CA 1
ATOM 596 C C . ARG A 1 80 ? 2.866 14.485 17.406 1.00 54.25 80 ARG A C 1
ATOM 598 O O . ARG A 1 80 ? 2.475 15.576 17.815 1.00 54.25 80 ARG A O 1
ATOM 605 N N . SER A 1 81 ? 2.041 13.594 16.857 1.00 49.06 81 SER A N 1
ATOM 606 C CA . SER A 1 81 ? 0.603 13.842 16.670 1.00 49.06 81 SER A CA 1
ATOM 607 C C . SER A 1 81 ? -0.172 13.925 17.999 1.00 49.06 81 SER A C 1
ATOM 609 O O . SER A 1 81 ? -1.132 14.687 18.113 1.00 49.06 81 SER A O 1
ATOM 611 N N . LYS A 1 82 ? 0.295 13.242 19.059 1.00 52.19 82 LYS A N 1
ATOM 612 C CA . LYS A 1 82 ? -0.271 13.402 20.413 1.00 52.19 82 LYS A CA 1
ATOM 613 C C . LYS A 1 82 ? 0.013 14.778 21.040 1.00 52.19 82 LYS A C 1
ATOM 615 O O . LYS A 1 82 ? -0.750 15.193 21.903 1.00 52.19 82 LYS A O 1
ATOM 620 N N . SER A 1 83 ? 1.048 15.496 20.590 1.00 47.16 83 SER A N 1
ATOM 621 C CA . SER A 1 83 ? 1.455 16.792 21.164 1.00 47.16 83 SER A CA 1
ATOM 622 C C . SER A 1 83 ? 0.891 18.010 20.409 1.00 47.16 83 SER A C 1
ATOM 624 O O . SER A 1 83 ? 0.592 19.039 21.009 1.00 47.16 83 SER A O 1
ATOM 626 N N . GLN A 1 84 ? 0.623 17.897 19.102 1.00 47.72 84 GLN A N 1
ATOM 627 C CA . GLN A 1 84 ? 0.004 18.992 18.330 1.00 47.72 84 GLN A CA 1
ATOM 628 C C . GLN A 1 84 ? -1.503 19.193 18.587 1.00 47.72 84 GLN A C 1
ATOM 630 O O . GLN A 1 84 ? -2.061 20.202 18.160 1.00 47.72 84 GLN A O 1
ATOM 635 N N . ARG A 1 85 ? 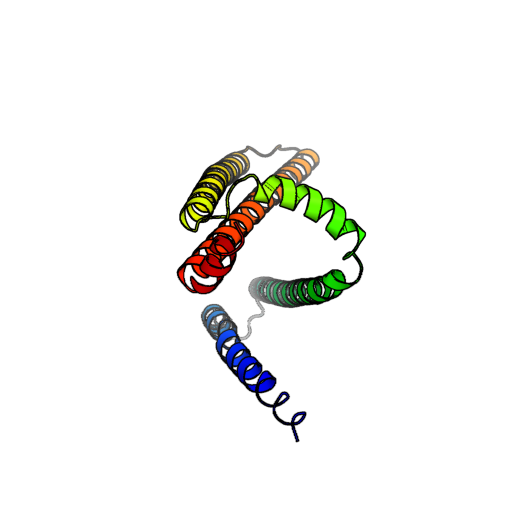-2.167 18.303 19.341 1.00 53.84 85 ARG A N 1
ATOM 636 C CA . ARG A 1 85 ? -3.571 18.476 19.773 1.00 53.84 85 ARG A CA 1
ATOM 637 C C . ARG A 1 85 ? -3.780 19.577 20.832 1.00 53.84 85 ARG A C 1
ATOM 639 O O . ARG A 1 85 ? -4.927 19.835 21.196 1.00 53.84 85 ARG A O 1
ATOM 646 N N . VAL A 1 86 ? -2.714 20.235 21.305 1.00 52.62 86 VAL A N 1
ATOM 647 C CA . VAL A 1 86 ? -2.792 21.217 22.406 1.00 52.62 86 VAL A CA 1
ATOM 648 C C . VAL A 1 86 ? -2.579 22.676 21.960 1.00 52.62 86 VAL A C 1
ATOM 650 O O . VAL A 1 86 ? -3.186 23.559 22.554 1.00 52.62 86 VAL A O 1
ATOM 653 N N . TYR A 1 87 ? -1.849 22.963 20.871 1.00 52.25 87 TYR A N 1
ATOM 654 C CA . TYR A 1 87 ? -1.548 24.358 20.472 1.00 52.25 87 TYR A CA 1
ATOM 655 C C . TYR A 1 87 ? -2.424 24.943 19.348 1.00 52.25 87 TYR A C 1
ATOM 657 O O . TYR A 1 87 ? -2.609 26.152 19.296 1.00 52.25 87 TYR A O 1
ATOM 665 N N . GLY A 1 88 ? -3.040 24.120 18.490 1.00 52.44 88 GLY A N 1
ATOM 666 C CA . GLY A 1 88 ? -3.967 24.586 17.439 1.00 52.44 88 GLY A CA 1
ATOM 667 C C . GLY A 1 88 ? -5.438 24.661 17.870 1.00 52.44 88 GLY A C 1
ATOM 668 O O . GLY A 1 88 ? -6.317 24.862 17.034 1.00 52.44 88 GLY A O 1
ATOM 669 N N . ARG A 1 89 ? -5.723 24.449 19.163 1.00 54.22 89 ARG A N 1
ATOM 670 C CA . ARG A 1 89 ? -7.075 24.213 19.692 1.00 54.22 89 ARG A CA 1
ATOM 671 C C . ARG A 1 89 ? -8.026 25.404 19.542 1.00 54.22 89 ARG A C 1
ATOM 673 O O . ARG A 1 89 ? -9.200 25.167 19.708 1.00 54.22 89 ARG A O 1
ATOM 680 N N . LYS A 1 90 ? -7.585 26.634 19.245 1.00 52.53 90 LYS A N 1
ATOM 681 C CA . LYS A 1 90 ? -8.495 27.800 19.132 1.00 52.53 90 LYS A CA 1
ATOM 682 C C . LYS A 1 90 ? -8.892 28.181 17.700 1.00 52.53 90 LYS A C 1
ATOM 684 O O . LYS A 1 90 ? -10.002 28.655 17.493 1.00 52.53 90 LYS A O 1
ATOM 689 N N . GLU A 1 91 ? -8.016 27.986 16.715 1.00 55.59 91 GLU A N 1
ATOM 690 C CA . GLU A 1 91 ? -8.328 28.297 15.305 1.00 55.59 91 GLU A CA 1
ATOM 691 C C . GLU A 1 91 ? -8.810 27.069 14.542 1.00 55.59 91 GLU A C 1
ATOM 693 O O . GLU A 1 91 ? -9.825 27.124 13.849 1.00 55.59 91 GLU A O 1
ATOM 698 N N . ARG A 1 92 ? -8.151 25.919 14.749 1.00 54.47 92 ARG A N 1
ATOM 699 C CA . ARG A 1 92 ? -8.644 24.648 14.218 1.00 54.47 92 ARG A CA 1
ATOM 700 C C . ARG A 1 92 ? -9.974 24.277 14.865 1.00 54.47 92 ARG A C 1
ATOM 702 O O . ARG A 1 92 ? -10.764 23.642 14.188 1.00 54.47 92 ARG A O 1
ATOM 709 N N . SER A 1 93 ? -10.241 24.687 16.115 1.00 60.62 93 SER A N 1
ATOM 710 C CA . SER A 1 93 ? -11.569 24.499 16.711 1.00 60.62 93 SER A CA 1
ATOM 711 C C . SER A 1 93 ? -12.621 25.312 16.005 1.00 60.62 93 SER A C 1
ATOM 713 O O . SER A 1 93 ? -13.648 24.741 15.759 1.00 60.62 93 SER A O 1
ATOM 715 N N . LYS A 1 94 ? -12.401 26.576 15.626 1.00 65.88 94 LYS A N 1
ATOM 716 C CA . LYS A 1 94 ? -13.446 27.345 14.931 1.00 65.88 94 LYS A CA 1
ATOM 717 C C . LYS A 1 94 ? -13.760 26.754 13.560 1.00 65.88 94 LYS A C 1
ATOM 719 O O . LYS A 1 94 ? -14.922 26.608 13.213 1.00 65.88 94 LYS A O 1
ATOM 724 N N . ALA A 1 95 ? -12.738 26.361 12.798 1.00 69.50 95 ALA A N 1
ATOM 725 C CA . ALA A 1 95 ? -12.946 25.689 11.515 1.00 69.50 95 ALA A CA 1
ATOM 726 C C . ALA A 1 95 ? -13.590 24.299 11.686 1.00 69.50 95 ALA A C 1
ATOM 728 O O . ALA A 1 95 ? -14.503 23.957 10.943 1.00 69.50 95 ALA A O 1
ATOM 729 N N . LEU A 1 96 ? -13.157 23.518 12.683 1.00 68.19 96 LEU A N 1
ATOM 730 C CA . LEU A 1 96 ? -13.784 22.240 13.033 1.00 68.19 96 LEU A CA 1
ATOM 731 C C . LEU A 1 96 ? -15.168 22.408 13.645 1.00 68.19 96 LEU A C 1
ATOM 733 O O . LEU A 1 96 ? -15.963 21.520 13.467 1.00 68.19 96 LEU A O 1
ATOM 737 N N . GLU A 1 97 ? -15.473 23.508 14.320 1.00 68.69 97 GLU A N 1
ATOM 738 C CA . GLU A 1 97 ? -16.761 23.807 14.955 1.00 68.69 97 GLU A CA 1
ATOM 739 C C . GLU A 1 97 ? -17.766 24.273 13.906 1.00 68.69 97 GLU A C 1
ATOM 741 O O . GLU A 1 97 ? -18.942 23.960 14.008 1.00 68.69 97 GLU A O 1
ATOM 746 N N . LEU A 1 98 ? -17.314 24.965 12.854 1.00 72.06 98 LEU A N 1
ATOM 747 C CA . LEU A 1 98 ? -18.133 25.232 11.671 1.00 72.06 98 LEU A CA 1
ATOM 748 C C . LEU A 1 98 ? -18.404 23.949 10.872 1.00 72.06 98 LEU A C 1
ATOM 750 O O . LEU A 1 98 ? -19.517 23.766 10.384 1.00 72.06 98 LEU A O 1
ATOM 754 N N . LEU A 1 99 ? -17.416 23.054 10.762 1.00 70.62 99 LEU A N 1
ATOM 755 C CA . LEU A 1 99 ? -17.595 21.742 10.133 1.00 70.62 99 LEU A CA 1
ATOM 756 C C . LEU A 1 99 ? -18.435 20.798 11.002 1.00 70.62 99 LEU A C 1
ATOM 758 O O . LEU A 1 99 ? -19.313 20.132 10.470 1.00 70.62 99 LEU A O 1
ATOM 762 N N . ASP A 1 100 ? -18.239 20.783 12.317 1.00 64.94 100 ASP A N 1
ATOM 763 C CA . ASP A 1 100 ? -19.025 20.007 13.276 1.00 64.94 100 ASP A CA 1
ATOM 764 C C . ASP A 1 100 ? -20.442 20.561 13.326 1.00 64.94 100 ASP A C 1
ATOM 766 O O . ASP A 1 100 ? -21.349 19.772 13.194 1.00 64.94 100 ASP A O 1
ATOM 770 N N . LYS A 1 101 ? -20.690 21.879 13.338 1.00 65.44 101 LYS A N 1
ATOM 771 C CA . LYS A 1 101 ? -22.060 22.421 13.196 1.00 65.44 101 LYS A CA 1
ATOM 772 C C . LYS A 1 101 ? -22.726 22.043 11.874 1.00 65.44 101 LYS A C 1
ATOM 774 O O . LYS A 1 101 ? -23.946 21.892 11.822 1.00 65.44 101 LYS A O 1
ATOM 779 N N . ALA A 1 102 ? -21.953 21.914 10.796 1.00 61.69 102 ALA A N 1
ATOM 780 C CA . ALA A 1 102 ? -22.465 21.420 9.520 1.00 61.69 102 ALA A CA 1
ATOM 781 C C . ALA A 1 102 ? -22.727 19.900 9.548 1.00 61.69 102 ALA A C 1
ATOM 783 O O . ALA A 1 102 ? -23.649 19.436 8.882 1.00 61.69 102 ALA A O 1
ATOM 784 N N . THR A 1 103 ? -21.962 19.145 10.342 1.00 58.72 103 THR A N 1
ATOM 785 C CA . THR A 1 103 ? -22.036 17.677 10.459 1.00 58.72 103 THR A CA 1
ATOM 786 C C . THR A 1 103 ? -23.019 17.219 11.551 1.00 58.72 103 THR A C 1
ATOM 788 O O . THR A 1 103 ? -23.659 16.190 11.410 1.00 58.72 103 THR A O 1
ATOM 791 N N . GLU A 1 104 ? -23.232 18.013 12.595 1.00 55.38 104 GLU A N 1
ATOM 792 C CA . GLU A 1 104 ? -24.187 17.836 13.698 1.00 55.38 104 GLU A CA 1
ATOM 793 C C . GLU A 1 104 ? -25.621 18.060 13.201 1.00 55.38 104 GLU A C 1
ATOM 795 O O . GLU A 1 104 ? -26.538 17.337 13.579 1.00 55.38 104 GLU A O 1
ATOM 800 N N . ARG A 1 105 ? -25.806 18.966 12.226 1.00 54.78 105 ARG A N 1
ATOM 801 C CA . ARG A 1 105 ? -27.039 19.031 11.419 1.00 54.78 105 ARG A CA 1
ATOM 802 C C . ARG A 1 105 ? -27.235 17.811 10.512 1.00 54.78 105 ARG A C 1
ATOM 804 O O . ARG A 1 105 ? -28.336 17.615 10.004 1.00 54.78 105 ARG A O 1
ATOM 811 N N . ALA A 1 106 ? -26.199 17.004 10.301 1.00 58.00 106 ALA A N 1
ATOM 812 C CA . ALA A 1 106 ? -26.211 15.817 9.458 1.00 58.00 106 ALA A CA 1
ATOM 813 C C . ALA A 1 106 ? -26.225 14.521 10.293 1.00 58.00 106 ALA A C 1
ATOM 815 O O . ALA A 1 106 ? -25.459 13.618 9.999 1.00 58.00 106 ALA A O 1
ATOM 816 N N . ASN A 1 107 ? -27.140 14.418 11.267 1.00 54.72 107 ASN A N 1
ATOM 817 C CA . ASN A 1 107 ? -27.413 13.251 12.126 1.00 54.72 107 ASN A CA 1
ATOM 818 C C . ASN A 1 107 ? -26.208 12.693 12.929 1.00 54.72 107 ASN A C 1
ATOM 820 O O . ASN A 1 107 ? -25.108 12.521 12.402 1.00 54.72 107 ASN A O 1
ATOM 824 N N . PRO A 1 108 ? -26.402 12.297 14.203 1.00 56.28 108 PRO A N 1
ATOM 825 C CA . PRO A 1 108 ? -25.372 11.568 14.938 1.00 56.28 108 PRO A CA 1
ATOM 826 C C . PRO A 1 108 ? -24.989 10.312 14.147 1.00 56.28 108 PRO A C 1
ATOM 828 O O . PRO A 1 108 ? -25.850 9.606 13.613 1.00 56.28 108 PRO A O 1
ATOM 831 N N . THR A 1 109 ? -23.686 10.055 14.010 1.00 58.94 109 THR A N 1
ATOM 832 C CA . THR A 1 109 ? -23.158 8.937 13.222 1.00 58.94 109 THR A CA 1
ATOM 833 C C . THR A 1 109 ? -23.616 7.611 13.821 1.00 58.94 109 THR A C 1
ATOM 835 O O . THR A 1 109 ? -22.953 7.045 14.687 1.00 58.94 109 THR A O 1
ATOM 838 N N . SER A 1 110 ? -24.767 7.126 13.365 1.00 70.75 110 SER A N 1
ATOM 839 C CA . SER A 1 110 ? -25.285 5.806 13.692 1.00 70.75 110 SER A CA 1
ATOM 840 C C . SER A 1 110 ? -24.251 4.735 13.317 1.00 70.75 110 SER A C 1
ATOM 842 O O . SER A 1 110 ? -23.579 4.854 12.284 1.00 70.75 110 SER A O 1
ATOM 844 N N . PRO A 1 111 ? -24.113 3.651 14.100 1.00 67.31 111 PRO A N 1
ATOM 845 C CA . PRO A 1 111 ? -23.238 2.534 13.740 1.00 67.31 111 PRO A CA 1
ATOM 846 C C . PRO A 1 111 ? -23.529 2.008 12.326 1.00 67.31 111 PRO A C 1
ATOM 848 O O . PRO A 1 111 ? -22.605 1.621 11.611 1.00 67.31 111 PRO A O 1
ATOM 851 N N . LEU A 1 112 ? -24.788 2.079 11.880 1.00 74.62 112 LEU A N 1
ATOM 852 C CA . LEU A 1 112 ? -25.191 1.677 10.535 1.00 74.62 112 LEU A CA 1
ATOM 853 C C . LEU A 1 112 ? -24.657 2.624 9.444 1.00 74.62 112 LEU A C 1
ATOM 855 O O . LEU A 1 112 ? -24.220 2.161 8.393 1.00 74.62 112 LEU A O 1
ATOM 859 N N . SER A 1 113 ? -24.654 3.942 9.681 1.00 77.56 113 SER A N 1
ATOM 860 C CA . SER A 1 113 ? -24.167 4.920 8.696 1.00 77.56 113 SER A CA 1
ATOM 861 C C . SER A 1 113 ? -22.642 4.909 8.591 1.00 77.56 113 SER A C 1
ATOM 863 O O . SER A 1 113 ? -22.095 4.995 7.492 1.00 77.56 113 SER A O 1
ATOM 865 N N . SE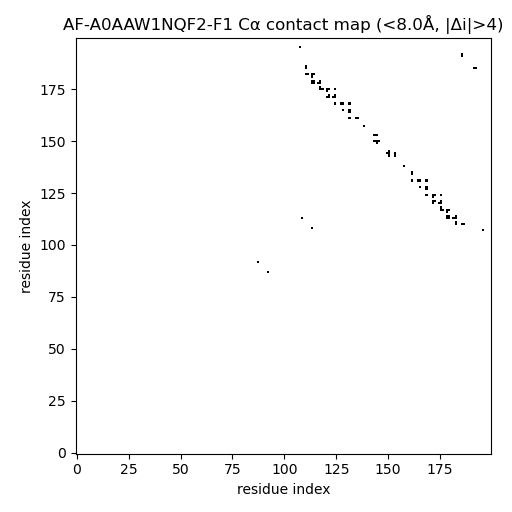R A 1 114 ? -21.952 4.697 9.714 1.00 79.75 114 SER A N 1
ATOM 866 C CA . SER A 1 114 ? -20.504 4.473 9.735 1.00 79.75 114 SER A CA 1
ATOM 867 C C . SER A 1 114 ? -20.123 3.184 8.994 1.00 79.75 114 SER A C 1
ATOM 869 O O . SER A 1 114 ? -19.165 3.174 8.219 1.00 79.75 114 SER A O 1
ATOM 871 N N . PHE A 1 115 ? -20.916 2.114 9.143 1.00 83.38 115 PHE A N 1
ATOM 872 C CA . PHE A 1 115 ? -20.703 0.861 8.413 1.00 83.38 115 PHE A CA 1
ATOM 873 C C . PHE A 1 115 ? -20.931 1.023 6.912 1.00 83.38 115 PHE A C 1
ATOM 875 O O . PHE A 1 115 ? -20.112 0.570 6.116 1.00 83.38 115 PHE A O 1
ATOM 882 N N . ALA A 1 116 ? -22.001 1.714 6.516 1.00 83.69 116 ALA A N 1
ATOM 883 C CA . ALA A 1 116 ? -22.274 2.011 5.115 1.00 83.69 116 ALA A CA 1
ATOM 884 C C . ALA A 1 116 ? -21.142 2.841 4.481 1.00 83.69 116 ALA A C 1
ATOM 886 O O . ALA A 1 116 ? -20.676 2.517 3.388 1.00 83.69 116 ALA A O 1
ATOM 887 N N . GLY A 1 117 ? -20.633 3.852 5.196 1.00 82.81 117 GLY A N 1
ATOM 888 C CA . GLY A 1 117 ? -19.472 4.634 4.764 1.00 82.81 117 GLY A CA 1
ATOM 889 C C . GLY A 1 117 ? -18.196 3.793 4.651 1.00 82.81 117 GLY A C 1
ATOM 890 O O . GLY A 1 117 ? -17.458 3.919 3.674 1.00 82.81 117 GLY A O 1
ATOM 891 N N . ALA A 1 118 ? -17.959 2.882 5.602 1.00 84.69 118 ALA A N 1
ATOM 892 C CA . ALA A 1 118 ? -16.843 1.939 5.550 1.00 84.69 118 ALA A CA 1
ATOM 893 C C . ALA A 1 118 ? -16.960 0.972 4.359 1.00 84.69 118 ALA A C 1
ATOM 895 O O . ALA A 1 118 ? -15.973 0.731 3.667 1.00 84.69 118 ALA A O 1
ATOM 896 N N . ALA A 1 119 ? -18.160 0.458 4.082 1.00 89.00 119 ALA A N 1
ATOM 897 C CA . ALA A 1 119 ? -18.426 -0.424 2.951 1.00 89.00 119 ALA A CA 1
ATOM 898 C C . ALA A 1 119 ? -18.215 0.293 1.609 1.00 89.00 119 ALA A C 1
ATOM 900 O O . ALA A 1 119 ? -17.576 -0.258 0.714 1.00 89.00 119 ALA A O 1
ATOM 901 N N . GLN A 1 120 ? -18.676 1.540 1.479 1.00 88.75 120 GLN A N 1
ATOM 902 C CA . GLN A 1 120 ? -18.463 2.349 0.277 1.00 88.75 120 GLN A CA 1
ATOM 903 C C . GLN A 1 120 ? -16.977 2.669 0.058 1.00 88.75 120 GLN A C 1
ATOM 905 O O . GLN A 1 120 ? -16.468 2.517 -1.054 1.00 88.75 120 GLN A O 1
ATOM 910 N N . ALA A 1 121 ? -16.262 3.069 1.114 1.00 86.38 121 ALA A N 1
ATOM 911 C CA . ALA A 1 121 ? -14.820 3.301 1.054 1.00 86.38 121 ALA A CA 1
ATOM 912 C C . ALA A 1 121 ? -14.049 2.014 0.711 1.00 86.38 121 ALA A C 1
ATOM 914 O O . ALA A 1 121 ? -13.131 2.042 -0.110 1.00 86.38 121 ALA A O 1
ATOM 915 N N . GLY A 1 122 ? -14.468 0.877 1.272 1.00 86.94 122 GLY A N 1
ATOM 916 C CA . GLY A 1 122 ? -13.906 -0.436 0.972 1.00 86.94 122 GLY A CA 1
ATOM 917 C C . GLY A 1 122 ? -14.148 -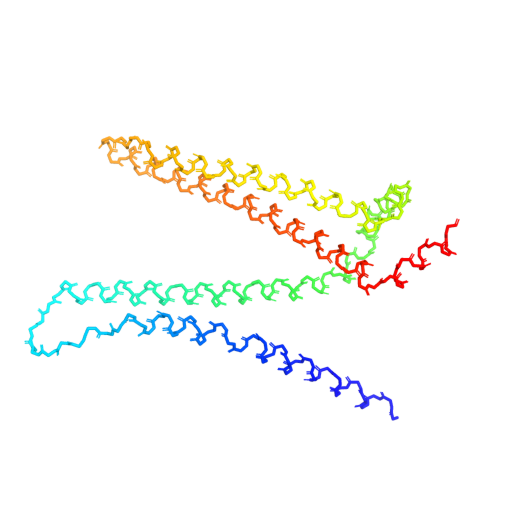0.866 -0.471 1.00 86.94 122 GLY A C 1
ATOM 918 O O . GLY A 1 122 ? -13.223 -1.339 -1.125 1.00 86.94 122 GLY A O 1
ATOM 919 N N . ALA A 1 123 ? -15.347 -0.629 -1.008 1.00 92.06 123 ALA A N 1
ATOM 920 C CA . ALA A 1 123 ? -15.653 -0.880 -2.412 1.00 92.06 123 ALA A CA 1
ATOM 921 C C . ALA A 1 123 ? -14.771 -0.028 -3.337 1.00 92.06 123 ALA A C 1
ATOM 923 O O . ALA A 1 123 ? -14.193 -0.551 -4.289 1.00 92.06 123 ALA A O 1
ATOM 924 N N . LEU A 1 124 ? -14.591 1.260 -3.024 1.00 89.38 124 LEU A N 1
ATOM 925 C CA . LEU A 1 124 ? -13.680 2.133 -3.767 1.00 89.38 124 LEU A CA 1
ATOM 926 C C . LEU A 1 124 ? -12.232 1.626 -3.699 1.00 89.38 124 LEU A C 1
ATOM 928 O O . LEU A 1 124 ? -11.550 1.568 -4.721 1.00 89.38 124 LEU A O 1
ATOM 932 N N . CYS A 1 125 ? -11.773 1.219 -2.513 1.00 90.81 125 CYS A N 1
ATOM 933 C CA . CYS A 1 125 ? -10.452 0.624 -2.326 1.00 90.81 125 CYS A CA 1
ATOM 934 C C . CYS A 1 125 ? -10.281 -0.650 -3.164 1.00 90.81 125 CYS A C 1
ATOM 936 O O . CYS A 1 125 ? -9.226 -0.855 -3.760 1.00 90.81 125 CYS A O 1
ATOM 938 N N . PHE A 1 126 ? -11.311 -1.492 -3.236 1.00 92.12 126 PHE A N 1
ATOM 939 C CA . PHE A 1 126 ? -11.290 -2.723 -4.017 1.00 92.12 126 PHE A CA 1
ATOM 940 C C . PHE A 1 126 ? -11.207 -2.439 -5.519 1.00 92.12 126 PHE A C 1
ATOM 942 O O . PHE A 1 126 ? -10.317 -2.953 -6.191 1.00 92.12 126 PHE A O 1
ATOM 949 N N . VAL A 1 127 ? -12.068 -1.561 -6.042 1.00 92.69 127 VAL A N 1
ATOM 950 C CA . VAL A 1 127 ? -12.032 -1.134 -7.454 1.00 92.69 127 VAL A CA 1
ATOM 951 C C . VAL A 1 127 ? -10.661 -0.569 -7.816 1.00 92.69 127 VAL A C 1
ATOM 953 O O . VAL A 1 127 ? -10.095 -0.897 -8.860 1.00 92.69 127 VAL A O 1
ATOM 956 N N . LEU A 1 128 ? -10.100 0.247 -6.930 1.00 89.44 128 LEU A N 1
ATOM 957 C CA . LEU A 1 128 ? -8.791 0.835 -7.129 1.00 89.44 128 LEU A CA 1
ATOM 958 C C . LEU A 1 128 ? -7.662 -0.201 -7.087 1.00 89.44 128 LEU A C 1
ATOM 960 O O . LEU A 1 128 ? -6.732 -0.120 -7.884 1.00 89.44 128 LEU A O 1
ATOM 964 N N . TYR A 1 129 ? -7.741 -1.187 -6.194 1.00 91.56 129 TYR A N 1
ATOM 965 C CA . TYR A 1 129 ? -6.792 -2.295 -6.166 1.00 91.56 129 TYR A CA 1
ATOM 966 C C . TYR A 1 129 ? -6.834 -3.085 -7.478 1.00 91.56 129 TYR A C 1
ATOM 968 O O . TYR A 1 129 ? -5.788 -3.359 -8.065 1.00 91.56 129 TYR A O 1
ATOM 976 N N . LEU A 1 130 ? -8.031 -3.367 -8.003 1.00 92.94 130 LEU A N 1
ATOM 977 C CA . LEU A 1 130 ? -8.178 -4.001 -9.312 1.00 92.94 130 LEU A CA 1
ATOM 978 C C . LEU A 1 130 ? -7.518 -3.155 -10.403 1.00 92.94 130 LEU A C 1
ATOM 980 O O . LEU A 1 130 ? -6.734 -3.683 -11.185 1.00 92.94 130 LEU A O 1
ATOM 984 N N . PHE A 1 131 ? -7.765 -1.847 -10.432 1.00 92.12 131 PHE A N 1
ATOM 985 C CA . PHE A 1 131 ? -7.106 -0.949 -11.380 1.00 92.12 131 PHE A CA 1
ATOM 986 C C . PHE A 1 131 ? -5.573 -0.998 -11.267 1.00 92.12 131 PHE A C 1
ATOM 988 O O . PHE A 1 131 ? -4.896 -1.155 -12.282 1.00 92.12 131 PHE A O 1
ATOM 995 N N . THR A 1 132 ? -5.032 -0.953 -10.049 1.00 91.50 132 THR A N 1
ATOM 996 C CA . THR A 1 132 ? -3.590 -1.073 -9.780 1.00 91.50 132 THR A CA 1
ATOM 997 C C . THR A 1 132 ? -3.022 -2.382 -10.331 1.00 91.50 132 THR A C 1
ATOM 999 O O . THR A 1 132 ? -2.047 -2.359 -11.077 1.00 91.50 132 THR A O 1
ATOM 1002 N N . THR A 1 133 ? -3.678 -3.519 -10.079 1.00 92.31 133 THR A N 1
ATOM 1003 C CA . THR A 1 133 ? -3.224 -4.818 -10.616 1.00 92.31 133 THR A CA 1
ATOM 1004 C C . THR A 1 133 ? -3.291 -4.892 -12.145 1.00 92.31 133 THR A C 1
ATOM 1006 O O . THR A 1 133 ? -2.427 -5.501 -12.775 1.00 92.31 133 THR A O 1
ATOM 1009 N N . ARG A 1 134 ? -4.277 -4.239 -12.781 1.00 91.88 134 ARG A N 1
ATOM 1010 C CA . ARG A 1 134 ? -4.329 -4.134 -14.249 1.00 91.88 134 ARG A CA 1
ATOM 1011 C C . ARG A 1 134 ? -3.194 -3.268 -14.788 1.00 91.88 134 ARG A C 1
ATOM 1013 O O . ARG A 1 134 ? -2.582 -3.655 -15.779 1.00 91.88 134 ARG A O 1
ATOM 1020 N N . LEU A 1 135 ? -2.895 -2.140 -14.142 1.00 91.00 135 LEU A N 1
ATOM 1021 C CA . LEU A 1 135 ? -1.759 -1.293 -14.512 1.00 91.00 135 LEU A CA 1
ATOM 1022 C C . LEU A 1 135 ? -0.439 -2.062 -14.442 1.00 91.00 135 LEU A C 1
ATOM 1024 O O . LEU A 1 135 ? 0.351 -2.002 -15.383 1.00 91.00 135 LEU A O 1
ATOM 1028 N N . ASP A 1 136 ? -0.220 -2.835 -13.382 1.00 89.62 136 ASP A N 1
ATOM 1029 C CA . ASP A 1 136 ? 0.979 -3.667 -13.267 1.00 89.62 136 ASP A CA 1
ATOM 1030 C C . ASP A 1 136 ? 1.114 -4.629 -14.445 1.00 89.62 136 ASP A C 1
ATOM 1032 O O . ASP A 1 136 ? 2.144 -4.614 -15.126 1.00 89.62 136 ASP A O 1
ATOM 1036 N N . GLY A 1 137 ? 0.038 -5.358 -14.757 1.00 88.38 137 GLY A N 1
ATOM 1037 C CA . GLY A 1 137 ? -0.000 -6.266 -15.899 1.00 88.38 137 GLY A CA 1
ATOM 1038 C C . GLY A 1 137 ? 0.261 -5.563 -17.234 1.00 88.38 137 GLY A C 1
ATOM 1039 O O . GLY A 1 137 ? 0.940 -6.118 -18.096 1.00 88.38 137 GLY A O 1
ATOM 1040 N N . THR A 1 138 ? -0.207 -4.324 -17.425 1.00 88.00 138 THR A N 1
ATOM 1041 C CA . THR A 1 138 ? 0.099 -3.571 -18.657 1.00 88.00 138 THR A CA 1
ATOM 1042 C C . THR A 1 138 ? 1.578 -3.220 -18.778 1.00 88.00 138 THR A C 1
ATOM 1044 O O . THR A 1 138 ? 2.135 -3.300 -19.870 1.00 88.00 138 THR A O 1
ATOM 1047 N N . PHE A 1 139 ? 2.236 -2.872 -17.671 1.00 86.81 139 PHE A N 1
ATOM 1048 C CA . PHE A 1 139 ? 3.649 -2.506 -17.688 1.00 86.81 139 PHE A CA 1
ATOM 1049 C C . PHE A 1 139 ? 4.581 -3.715 -17.794 1.00 86.81 139 PHE A C 1
ATOM 1051 O O . PHE A 1 139 ? 5.645 -3.594 -18.393 1.00 86.81 139 PHE A O 1
ATOM 1058 N N . GLU A 1 140 ? 4.196 -4.871 -17.249 1.00 86.31 140 GLU A N 1
ATOM 1059 C CA . GLU A 1 140 ? 4.969 -6.117 -17.382 1.00 86.31 140 GLU A CA 1
ATOM 1060 C C . GLU A 1 140 ? 4.946 -6.673 -18.806 1.00 86.31 140 GLU A C 1
ATOM 1062 O O . GLU A 1 140 ? 5.957 -7.177 -19.286 1.00 86.31 140 GLU A O 1
ATOM 1067 N N . ASN A 1 141 ? 3.818 -6.527 -19.503 1.00 86.19 141 ASN A N 1
ATOM 1068 C CA . ASN A 1 141 ? 3.670 -6.981 -20.886 1.00 86.19 141 ASN A CA 1
ATOM 1069 C C . ASN A 1 141 ? 4.123 -5.936 -21.924 1.00 86.19 141 ASN A C 1
ATOM 1071 O O . ASN A 1 141 ? 4.102 -6.206 -23.127 1.00 86.19 141 ASN A O 1
ATOM 1075 N N . ALA A 1 142 ? 4.520 -4.734 -21.493 1.00 84.62 142 ALA A N 1
ATOM 1076 C CA . ALA A 1 142 ? 4.964 -3.680 -22.397 1.00 84.62 142 ALA A CA 1
ATOM 1077 C C . ALA A 1 142 ? 6.357 -3.997 -22.966 1.00 84.62 142 ALA A C 1
ATOM 1079 O O . ALA A 1 142 ? 7.331 -4.147 -22.226 1.00 84.62 142 ALA A O 1
ATOM 1080 N N . GLN A 1 143 ? 6.470 -4.048 -24.297 1.00 81.81 143 GLN A N 1
ATOM 1081 C CA . GLN A 1 143 ? 7.755 -4.249 -24.967 1.00 81.81 143 GLN A CA 1
ATOM 1082 C C . GLN A 1 143 ? 8.696 -3.070 -24.691 1.00 81.81 143 GLN A C 1
ATOM 1084 O O . GLN A 1 143 ? 8.360 -1.907 -24.924 1.00 81.81 143 GLN A O 1
ATOM 1089 N N . LEU A 1 144 ? 9.894 -3.378 -24.194 1.00 83.88 144 LEU A N 1
ATOM 1090 C CA . LEU A 1 144 ? 10.894 -2.369 -23.868 1.00 83.88 144 LEU A CA 1
ATOM 1091 C C . LEU A 1 144 ? 11.594 -1.862 -25.140 1.00 83.88 144 LEU A C 1
ATOM 1093 O O . LEU A 1 144 ? 12.008 -2.676 -25.970 1.00 83.88 144 LEU A O 1
ATOM 1097 N N . PRO A 1 145 ? 11.834 -0.543 -25.266 1.00 82.06 145 PRO A N 1
ATOM 1098 C CA . PRO A 1 145 ? 12.617 0.009 -26.366 1.00 82.06 145 PRO A CA 1
ATOM 1099 C C . PRO A 1 145 ? 14.014 -0.629 -26.455 1.00 82.06 145 PRO A C 1
ATOM 1101 O O . PRO A 1 145 ? 14.624 -0.971 -25.434 1.00 82.06 145 PRO A O 1
ATOM 1104 N N . SER A 1 146 ? 14.549 -0.769 -27.670 1.00 83.94 146 SER A N 1
ATOM 1105 C CA . SER A 1 146 ? 15.914 -1.269 -27.919 1.00 83.94 146 SER A CA 1
ATOM 1106 C C . SER A 1 146 ? 16.997 -0.259 -27.518 1.00 83.94 146 SER A C 1
ATOM 1108 O O . SER A 1 146 ? 18.092 -0.654 -27.127 1.00 83.94 146 SER A O 1
ATOM 1110 N N . ASN A 1 147 ? 16.680 1.038 -27.548 1.00 91.00 147 ASN A N 1
ATOM 1111 C CA . ASN A 1 147 ? 17.593 2.115 -27.166 1.00 91.00 147 ASN A CA 1
ATOM 1112 C C . ASN A 1 147 ? 17.788 2.160 -25.639 1.00 91.00 147 ASN A C 1
ATOM 1114 O O . ASN A 1 147 ? 16.814 2.326 -24.903 1.00 91.00 147 ASN A O 1
ATOM 1118 N N . PHE A 1 148 ? 19.038 2.097 -25.159 1.00 87.62 148 PHE A N 1
ATOM 1119 C CA . PHE A 1 148 ? 19.370 2.105 -23.722 1.00 87.62 148 PHE A CA 1
ATOM 1120 C C . PHE A 1 148 ? 18.786 3.309 -22.963 1.00 87.62 148 PHE A C 1
ATOM 1122 O O . PHE A 1 148 ? 18.187 3.135 -21.902 1.00 87.62 148 PHE A O 1
ATOM 1129 N N . THR A 1 149 ? 18.889 4.521 -23.519 1.00 88.38 149 THR A N 1
ATOM 1130 C CA . THR A 1 149 ? 18.327 5.736 -22.901 1.00 88.38 149 THR A CA 1
ATOM 1131 C C . THR A 1 149 ? 16.806 5.662 -22.789 1.00 88.38 149 THR A C 1
ATOM 1133 O O . THR A 1 149 ? 16.252 5.920 -21.724 1.00 88.38 149 THR A O 1
ATOM 1136 N N . ALA A 1 150 ? 16.125 5.254 -23.864 1.00 86.44 150 ALA A N 1
ATOM 1137 C CA . ALA A 1 150 ? 14.670 5.123 -23.859 1.00 86.44 150 ALA A CA 1
ATOM 1138 C C . ALA A 1 150 ? 14.211 4.036 -22.875 1.00 86.44 150 ALA A C 1
ATOM 1140 O O . ALA A 1 150 ? 13.258 4.247 -22.134 1.00 86.44 150 ALA A O 1
ATOM 1141 N N . ARG A 1 151 ? 14.938 2.914 -22.793 1.00 89.44 151 ARG A N 1
ATOM 1142 C CA . ARG A 1 151 ? 14.655 1.820 -21.858 1.00 89.44 151 ARG A CA 1
ATOM 1143 C C . ARG A 1 151 ? 14.740 2.255 -20.397 1.00 89.44 151 ARG A C 1
ATOM 1145 O O . ARG A 1 151 ? 13.829 1.957 -19.630 1.00 89.44 151 ARG A O 1
ATOM 1152 N N . ASN A 1 152 ? 15.789 2.981 -20.012 1.00 88.62 152 ASN A N 1
ATOM 1153 C CA . ASN A 1 152 ? 15.945 3.461 -18.635 1.00 88.62 152 ASN A CA 1
ATOM 1154 C C . ASN A 1 152 ? 14.826 4.429 -18.241 1.00 88.62 152 ASN A C 1
ATOM 1156 O O . ASN A 1 152 ? 14.305 4.356 -17.126 1.00 88.62 152 ASN A O 1
ATOM 1160 N N . ILE A 1 153 ? 14.410 5.296 -19.167 1.00 91.00 153 ILE A N 1
ATOM 1161 C CA . ILE A 1 153 ? 13.275 6.197 -18.952 1.00 91.00 153 ILE A CA 1
ATOM 1162 C C . ILE A 1 153 ? 11.986 5.385 -18.782 1.00 91.00 153 ILE A C 1
ATOM 1164 O O . ILE A 1 153 ? 11.269 5.598 -17.807 1.00 91.00 153 ILE A O 1
ATOM 1168 N N . THR A 1 154 ? 11.716 4.412 -19.660 1.00 90.00 154 THR A N 1
ATOM 1169 C CA . THR A 1 154 ? 10.526 3.551 -19.564 1.00 90.00 154 THR A CA 1
ATOM 1170 C C . THR A 1 154 ? 10.464 2.822 -18.224 1.00 90.00 154 THR A C 1
ATOM 1172 O O . THR A 1 154 ? 9.440 2.888 -17.551 1.00 90.00 154 THR A O 1
ATOM 1175 N N . LEU A 1 155 ? 11.559 2.194 -17.786 1.00 90.06 155 LEU A N 1
ATOM 1176 C CA . LEU A 1 155 ? 11.613 1.494 -16.497 1.00 90.06 155 LEU A CA 1
ATOM 1177 C C . LEU A 1 155 ? 11.398 2.439 -15.306 1.00 90.06 155 LEU A C 1
ATOM 1179 O O . LEU A 1 155 ? 10.732 2.084 -14.329 1.00 90.06 155 LEU A O 1
ATOM 1183 N N . THR A 1 156 ? 11.923 3.661 -15.396 1.00 92.75 156 THR A N 1
ATOM 1184 C CA . THR A 1 156 ? 11.746 4.683 -14.356 1.00 92.75 156 THR A CA 1
ATOM 1185 C C . THR A 1 156 ? 10.286 5.118 -14.266 1.00 92.75 156 THR A C 1
ATOM 1187 O O . THR A 1 156 ? 9.719 5.150 -13.176 1.00 92.75 156 THR A O 1
ATOM 1190 N N . VAL A 1 157 ? 9.645 5.389 -15.406 1.00 90.75 157 VAL A N 1
ATOM 1191 C CA . VAL A 1 157 ? 8.227 5.766 -15.457 1.00 90.75 157 VAL A CA 1
ATOM 1192 C C . VAL A 1 157 ? 7.347 4.632 -14.940 1.00 90.75 157 VAL A C 1
ATOM 1194 O O . VAL A 1 157 ? 6.503 4.884 -14.085 1.00 90.75 157 VAL A O 1
ATOM 1197 N N . GLN A 1 158 ? 7.579 3.389 -15.378 1.00 90.56 158 GLN A N 1
ATOM 1198 C CA . GLN A 1 158 ? 6.859 2.222 -14.861 1.00 90.56 158 GLN A CA 1
ATOM 1199 C C . GLN A 1 158 ? 6.970 2.149 -13.336 1.00 90.56 158 GLN A C 1
ATOM 1201 O O . GLN A 1 158 ? 5.962 2.049 -12.647 1.00 90.56 158 GLN A O 1
ATOM 1206 N N . THR A 1 159 ? 8.178 2.295 -12.790 1.00 91.12 159 THR A N 1
ATOM 1207 C CA . THR A 1 159 ? 8.398 2.259 -11.338 1.00 91.12 159 THR A CA 1
ATOM 1208 C C . THR A 1 159 ? 7.672 3.392 -10.608 1.00 91.12 159 THR A C 1
ATOM 1210 O O . THR A 1 159 ? 7.049 3.143 -9.578 1.00 91.12 159 THR A O 1
ATOM 1213 N N . ILE A 1 160 ? 7.694 4.623 -11.133 1.00 92.38 160 ILE A N 1
ATOM 1214 C CA . ILE A 1 160 ? 6.993 5.767 -10.524 1.00 92.38 160 ILE A CA 1
ATOM 1215 C C . ILE A 1 160 ? 5.477 5.550 -10.544 1.00 92.38 160 ILE A C 1
ATOM 1217 O O . ILE A 1 160 ? 4.824 5.728 -9.517 1.00 92.38 160 ILE A O 1
ATOM 1221 N N . VAL A 1 161 ? 4.911 5.144 -11.683 1.00 91.94 161 VAL A N 1
ATOM 1222 C CA . VAL A 1 161 ? 3.463 4.921 -11.805 1.00 91.94 161 VAL A CA 1
ATOM 1223 C C . VAL A 1 161 ? 3.015 3.793 -10.877 1.00 91.94 161 VAL A C 1
ATOM 1225 O O . VAL A 1 161 ? 2.050 3.969 -10.129 1.00 91.94 161 VAL A O 1
ATOM 1228 N N . ARG A 1 162 ? 3.758 2.678 -10.841 1.00 89.31 162 ARG A N 1
ATOM 1229 C CA . ARG A 1 162 ? 3.510 1.582 -9.896 1.00 89.31 162 ARG A CA 1
ATOM 1230 C C . ARG A 1 162 ? 3.553 2.087 -8.455 1.00 89.31 162 ARG A C 1
ATOM 1232 O O . ARG A 1 162 ? 2.581 1.918 -7.725 1.00 89.31 162 ARG A O 1
ATOM 1239 N N . ALA A 1 163 ? 4.601 2.811 -8.063 1.00 90.44 163 ALA A N 1
ATOM 1240 C CA . ALA A 1 163 ? 4.725 3.356 -6.710 1.00 90.44 163 ALA A CA 1
ATOM 1241 C C . ALA A 1 163 ? 3.534 4.251 -6.310 1.00 90.44 163 ALA A C 1
ATOM 1243 O O . ALA A 1 163 ? 2.998 4.102 -5.210 1.00 90.44 163 ALA A O 1
ATOM 1244 N N . VAL A 1 164 ? 3.082 5.147 -7.195 1.00 90.75 164 VAL A N 1
ATOM 1245 C CA . VAL A 1 164 ? 1.934 6.036 -6.930 1.00 90.75 164 VAL A CA 1
ATOM 1246 C C . VAL A 1 164 ? 0.620 5.252 -6.828 1.00 90.75 164 VAL A C 1
ATOM 1248 O O . VAL A 1 164 ? -0.174 5.512 -5.923 1.00 90.75 164 VAL A O 1
ATOM 1251 N N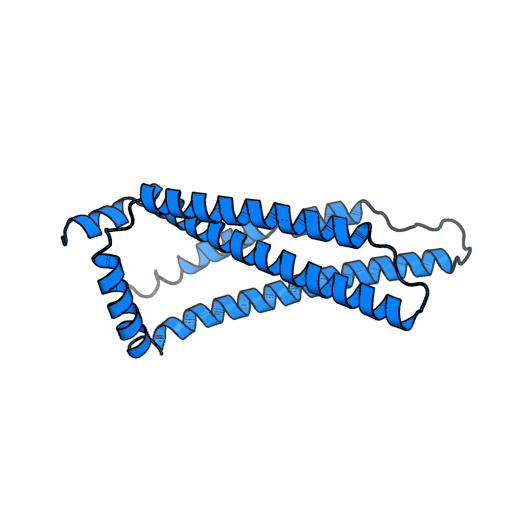 . SER A 1 165 ? 0.395 4.271 -7.706 1.00 89.69 165 SER A N 1
ATOM 1252 C CA . SER A 1 165 ? -0.825 3.447 -7.689 1.00 89.69 165 SER A CA 1
ATOM 1253 C C . SER A 1 165 ? -0.951 2.598 -6.413 1.00 89.69 165 SER A C 1
ATOM 1255 O O . SER A 1 165 ? -1.999 2.605 -5.754 1.00 89.69 165 SER A O 1
ATOM 1257 N N . TYR A 1 166 ? 0.144 1.970 -5.974 1.00 88.50 166 TYR A N 1
ATOM 1258 C CA . TYR A 1 166 ? 0.200 1.254 -4.700 1.00 88.50 166 TYR A CA 1
ATOM 1259 C C . TYR A 1 166 ? 0.026 2.185 -3.497 1.00 88.50 166 TYR A C 1
ATOM 1261 O O . TYR A 1 166 ? -0.668 1.829 -2.543 1.00 88.50 166 TYR A O 1
ATOM 1269 N N . LEU A 1 167 ? 0.589 3.398 -3.540 1.00 89.88 167 LEU A N 1
ATOM 1270 C CA . LEU A 1 167 ? 0.412 4.387 -2.475 1.00 89.88 167 LEU A CA 1
ATOM 1271 C C . LEU A 1 167 ? -1.053 4.820 -2.331 1.00 89.88 167 LEU A C 1
ATOM 1273 O O . LEU A 1 167 ? -1.566 4.887 -1.215 1.00 89.88 167 LEU A O 1
ATOM 1277 N N . PHE A 1 168 ? -1.738 5.098 -3.440 1.00 88.31 168 PHE A N 1
ATOM 1278 C CA . PHE A 1 168 ? -3.143 5.503 -3.410 1.00 88.31 168 PHE A CA 1
ATOM 1279 C C . PHE A 1 168 ? -4.035 4.375 -2.872 1.00 88.31 168 PHE A C 1
ATOM 1281 O O . PHE A 1 168 ? -4.875 4.608 -2.001 1.00 88.31 168 PHE A O 1
ATOM 1288 N N . THR A 1 169 ? -3.768 3.136 -3.296 1.00 88.62 169 THR A N 1
ATOM 1289 C CA . THR A 1 169 ? -4.449 1.941 -2.778 1.00 88.62 169 THR A CA 1
ATOM 1290 C C . THR A 1 169 ? -4.219 1.765 -1.275 1.00 88.62 169 THR A C 1
ATOM 1292 O O . THR A 1 169 ? -5.158 1.499 -0.526 1.00 88.62 169 THR A O 1
ATOM 1295 N N . PHE A 1 170 ? -2.994 1.995 -0.797 1.00 88.31 170 PHE A N 1
ATOM 1296 C CA . PHE A 1 170 ? -2.672 1.940 0.627 1.00 88.31 170 PHE A CA 1
ATOM 1297 C C . PHE A 1 170 ? -3.429 2.996 1.446 1.00 88.31 170 PHE A C 1
ATOM 1299 O O . PHE A 1 170 ? -3.990 2.678 2.494 1.00 88.31 170 PHE A O 1
ATOM 1306 N N . ILE A 1 171 ? -3.490 4.244 0.966 1.00 88.62 171 ILE A N 1
ATOM 1307 C CA . ILE A 1 171 ? -4.225 5.325 1.641 1.00 88.62 171 ILE A CA 1
ATOM 1308 C C . ILE A 1 171 ? -5.721 4.988 1.719 1.00 88.62 171 ILE A C 1
ATOM 1310 O O . ILE A 1 171 ? -6.323 5.117 2.787 1.00 88.62 171 ILE A O 1
ATOM 1314 N N . ALA A 1 172 ? -6.312 4.507 0.622 1.00 87.62 172 ALA A N 1
ATOM 1315 C CA . ALA A 1 172 ? -7.707 4.068 0.593 1.00 87.62 172 ALA A CA 1
ATOM 1316 C C . ALA A 1 172 ? -7.972 2.902 1.567 1.00 87.62 172 ALA A C 1
ATOM 1318 O O . ALA A 1 172 ? -8.965 2.916 2.301 1.00 87.62 172 ALA A O 1
ATOM 1319 N N . GLY A 1 173 ? -7.053 1.935 1.639 1.00 89.44 173 GLY A N 1
ATOM 1320 C CA . GLY A 1 173 ? -7.137 0.805 2.562 1.00 89.44 173 GLY A CA 1
ATOM 1321 C C . GLY A 1 173 ? -7.101 1.239 4.026 1.00 89.44 173 GLY A C 1
ATOM 1322 O O . GLY A 1 173 ? -7.977 0.865 4.803 1.00 89.44 173 GLY A O 1
ATOM 1323 N N . VAL A 1 174 ? -6.146 2.093 4.407 1.00 87.69 174 VAL A N 1
ATOM 1324 C CA . VAL A 1 174 ? -6.045 2.607 5.786 1.00 87.69 174 VAL A CA 1
ATOM 1325 C C . VAL A 1 174 ? -7.284 3.417 6.178 1.00 87.69 174 VAL A C 1
ATOM 1327 O O . VAL A 1 174 ? -7.760 3.282 7.305 1.00 87.69 174 VAL A O 1
ATOM 1330 N N . ASN A 1 175 ? -7.848 4.213 5.264 1.00 88.25 175 ASN A N 1
ATOM 1331 C CA . ASN A 1 175 ? -9.088 4.954 5.517 1.00 88.25 175 ASN A CA 1
ATOM 1332 C C . ASN A 1 175 ? -10.278 4.016 5.765 1.00 88.25 175 ASN A C 1
ATOM 1334 O O . ASN A 1 175 ? -11.045 4.226 6.705 1.00 88.25 175 ASN A O 1
ATOM 1338 N N . THR A 1 176 ? -10.387 2.951 4.970 1.00 85.19 176 THR A N 1
ATOM 1339 C CA . THR A 1 176 ? -11.412 1.914 5.149 1.00 85.19 176 THR A CA 1
ATOM 1340 C C . THR A 1 176 ? -11.261 1.231 6.509 1.00 85.19 176 THR A C 1
ATOM 1342 O O . THR A 1 176 ? -12.224 1.138 7.266 1.00 85.19 176 THR A O 1
ATOM 1345 N N . VAL A 1 177 ? -10.039 0.827 6.874 1.00 89.19 177 VAL A N 1
ATOM 1346 C CA . VAL A 1 177 ? -9.741 0.223 8.184 1.00 89.19 177 VAL A CA 1
ATOM 1347 C C . VAL A 1 177 ? -10.053 1.187 9.334 1.00 89.19 177 VAL A C 1
ATOM 1349 O O . VAL A 1 177 ? -10.548 0.756 10.371 1.00 89.19 177 VAL A O 1
ATOM 1352 N N . GLY A 1 178 ? -9.818 2.491 9.162 1.00 85.38 178 GLY A N 1
ATOM 1353 C CA . GLY A 1 178 ? -10.166 3.511 10.153 1.00 85.38 178 GLY A CA 1
ATOM 1354 C C . GLY A 1 178 ? -11.671 3.605 10.420 1.00 85.38 178 GLY A C 1
ATOM 1355 O O . GLY A 1 178 ? -12.085 3.628 11.579 1.00 85.38 178 GLY A O 1
ATOM 1356 N N . LEU A 1 179 ? -12.490 3.602 9.364 1.00 85.81 179 LEU A N 1
ATOM 1357 C CA . LEU A 1 179 ? -13.955 3.606 9.471 1.00 85.81 179 LEU A CA 1
ATOM 1358 C C . LEU A 1 179 ? -14.501 2.282 10.029 1.00 85.81 179 LEU A C 1
ATOM 1360 O O . LEU A 1 179 ? -15.419 2.287 10.850 1.00 85.81 179 LEU A O 1
ATOM 1364 N N . LEU A 1 180 ? -13.895 1.150 9.655 1.00 86.38 180 LEU A N 1
ATOM 1365 C CA . LEU A 1 180 ? -14.206 -0.154 10.251 1.00 86.38 180 LEU A CA 1
ATOM 1366 C C . LEU A 1 180 ? -13.858 -0.195 11.748 1.00 86.38 180 LEU A C 1
ATOM 1368 O O . LEU A 1 180 ? -14.618 -0.703 12.567 1.00 86.38 180 LEU A O 1
ATOM 1372 N N . GLY A 1 181 ? -12.730 0.398 12.141 1.00 86.62 181 GLY A N 1
ATOM 1373 C CA . GLY A 1 181 ? -12.363 0.542 13.548 1.00 86.62 181 GLY A CA 1
ATOM 1374 C C . GLY A 1 181 ? -13.365 1.396 14.329 1.00 86.62 181 GLY A C 1
ATOM 1375 O O . GLY A 1 181 ? -13.696 1.064 15.467 1.00 86.62 181 GLY A O 1
ATOM 1376 N N . LEU A 1 182 ? -13.884 2.464 13.714 1.00 82.69 182 LEU A N 1
ATOM 1377 C CA . LEU A 1 182 ? -14.918 3.312 14.308 1.00 82.69 182 LEU A CA 1
ATOM 1378 C C . LEU A 1 182 ? -16.229 2.540 14.511 1.00 82.69 182 LEU A C 1
ATOM 1380 O O . LEU A 1 182 ? -16.797 2.588 15.597 1.00 82.69 182 LEU A O 1
ATOM 1384 N N . THR A 1 183 ? -16.686 1.783 13.513 1.00 82.19 183 THR A N 1
ATOM 1385 C CA . THR A 1 183 ? -17.886 0.936 13.649 1.00 82.19 183 THR A CA 1
ATOM 1386 C C . THR A 1 183 ? -17.745 -0.086 14.765 1.00 82.19 183 THR A C 1
ATOM 1388 O O . THR A 1 183 ? -18.645 -0.212 15.591 1.00 82.19 183 THR A O 1
ATOM 1391 N N . VAL A 1 184 ? -16.599 -0.765 14.845 1.00 84.88 184 VAL A N 1
ATOM 1392 C CA . VAL A 1 184 ? -16.311 -1.717 15.925 1.00 84.88 184 VAL A CA 1
ATOM 1393 C C . VAL A 1 184 ? -16.351 -1.033 17.296 1.00 84.88 184 VAL A C 1
ATOM 1395 O O . VAL A 1 184 ? -16.908 -1.594 18.237 1.00 84.88 184 VAL A O 1
ATOM 1398 N N . GLN A 1 185 ? -15.823 0.190 17.421 1.00 83.62 185 GLN A N 1
ATOM 1399 C CA . GLN A 1 185 ? -15.899 0.958 18.668 1.00 83.62 185 GLN A CA 1
ATOM 1400 C C . GLN A 1 185 ? -17.333 1.333 19.053 1.00 83.62 185 GLN A C 1
ATOM 1402 O O . GLN A 1 185 ? -17.671 1.201 20.226 1.00 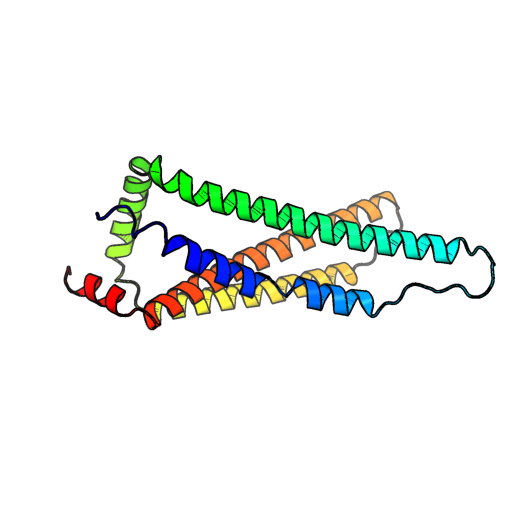83.62 185 GLN A O 1
ATOM 1407 N N . LEU A 1 186 ? -18.171 1.768 18.106 1.00 78.62 186 LEU A N 1
ATOM 1408 C CA . LEU A 1 186 ? -19.575 2.093 18.394 1.00 78.62 186 LEU A CA 1
ATOM 1409 C C . LEU A 1 186 ? -20.390 0.857 18.797 1.00 78.62 186 LEU A C 1
ATOM 1411 O O . LEU A 1 186 ? -21.265 0.960 19.649 1.00 78.62 186 LEU A O 1
ATOM 1415 N N . VAL A 1 187 ? -20.093 -0.307 18.213 1.00 80.69 187 VAL A N 1
ATOM 1416 C CA . VAL A 1 187 ? -20.763 -1.571 18.557 1.00 80.69 187 VAL A CA 1
ATOM 1417 C C . VAL A 1 187 ? -20.321 -2.092 19.931 1.00 80.69 187 VAL A C 1
ATOM 1419 O O . VAL A 1 187 ? -21.149 -2.588 20.688 1.00 80.69 187 VAL A O 1
ATOM 1422 N N . LEU A 1 188 ? -19.031 -1.976 20.274 1.00 79.50 188 LEU A N 1
ATOM 1423 C CA . LEU A 1 188 ? -18.490 -2.444 21.560 1.00 79.50 188 LEU A CA 1
ATOM 1424 C C . LEU A 1 188 ? -18.756 -1.488 22.731 1.00 79.50 188 LEU A C 1
ATOM 1426 O O . LEU A 1 188 ? -18.835 -1.943 23.870 1.00 79.50 188 LEU A O 1
ATOM 1430 N N . TYR A 1 189 ? -18.873 -0.183 22.475 1.00 77.69 189 TYR A N 1
ATOM 1431 C CA . TYR A 1 189 ? -19.101 0.844 23.497 1.00 77.69 189 TYR A CA 1
ATOM 1432 C C . TYR A 1 189 ? -20.374 1.657 23.198 1.00 77.69 189 TYR A C 1
ATOM 1434 O O . TYR A 1 189 ? -20.278 2.844 22.870 1.00 77.69 189 TYR A O 1
ATOM 1442 N N . PRO A 1 190 ? -21.570 1.052 23.340 1.00 63.91 190 PRO A N 1
ATOM 1443 C CA . PRO A 1 190 ? -22.843 1.724 23.076 1.00 63.91 190 PRO A CA 1
ATOM 1444 C C . PRO A 1 190 ? -23.155 2.860 24.067 1.00 63.91 190 PRO A C 1
ATOM 1446 O O . PRO A 1 190 ? -23.916 3.756 23.728 1.00 63.91 190 PRO A O 1
ATOM 1449 N N . GLU A 1 191 ? -22.521 2.899 25.247 1.00 57.44 191 GLU A N 1
ATOM 1450 C CA . GLU A 1 191 ? -22.656 4.002 26.224 1.00 57.44 191 GLU A CA 1
ATOM 1451 C C . GLU A 1 191 ? -22.227 5.358 25.628 1.00 57.44 191 GLU A C 1
ATOM 1453 O O . GLU A 1 191 ? -22.788 6.399 25.949 1.00 57.44 191 GLU A O 1
ATOM 1458 N N . LYS A 1 192 ? -21.294 5.357 24.664 1.00 53.06 192 LYS A N 1
ATOM 1459 C CA . LYS A 1 192 ? -20.919 6.573 23.928 1.00 53.06 192 LYS A CA 1
ATOM 1460 C C . LYS A 1 192 ? -21.964 7.030 22.916 1.00 53.06 192 LYS A C 1
ATOM 1462 O O . LYS A 1 192 ? -21.785 8.106 22.366 1.00 53.06 192 LYS A O 1
ATOM 1467 N N . ALA A 1 193 ? -22.989 6.226 22.636 1.00 51.03 193 ALA A N 1
ATOM 1468 C CA . ALA A 1 193 ? -24.109 6.591 21.777 1.00 51.03 193 ALA A CA 1
ATOM 1469 C C . ALA A 1 193 ? -25.287 7.187 22.575 1.00 51.03 193 ALA A C 1
ATOM 1471 O O . ALA A 1 193 ? -25.995 8.026 22.030 1.00 51.03 193 ALA A O 1
ATOM 1472 N N . GLU A 1 194 ? -25.466 6.832 23.857 1.00 50.44 194 GLU A N 1
ATOM 1473 C CA . GLU A 1 194 ? -26.558 7.362 24.702 1.00 50.44 194 GLU A CA 1
ATOM 1474 C C . GLU A 1 194 ? -26.348 8.822 25.153 1.00 50.44 194 GLU A C 1
ATOM 1476 O O . GLU A 1 194 ? -27.322 9.555 25.326 1.00 50.44 194 GLU A O 1
ATOM 1481 N N . ASP A 1 195 ? -25.102 9.289 25.280 1.00 48.78 195 ASP A N 1
ATOM 1482 C CA . ASP A 1 195 ? -24.804 10.700 25.594 1.00 48.78 195 ASP A CA 1
ATOM 1483 C C . ASP A 1 195 ? -25.121 11.667 24.430 1.00 48.78 195 ASP A C 1
ATOM 1485 O O . ASP A 1 195 ? -25.231 12.874 24.649 1.00 48.78 195 ASP A O 1
ATOM 1489 N N . PHE A 1 196 ? -25.297 11.164 23.199 1.00 51.09 196 PHE A N 1
ATOM 1490 C CA . PHE A 1 196 ? -25.705 11.979 22.043 1.00 51.09 196 PHE A CA 1
ATOM 1491 C C . PHE A 1 196 ? -27.226 12.118 21.904 1.00 51.09 196 PHE A C 1
ATOM 1493 O O . PHE A 1 196 ? -27.679 13.057 21.258 1.00 51.09 196 PHE A O 1
ATOM 1500 N N . ASP A 1 197 ? -28.004 11.217 22.508 1.00 49.66 197 ASP A N 1
ATOM 1501 C CA . ASP A 1 197 ? -29.473 11.240 22.441 1.00 49.66 197 ASP A CA 1
ATOM 1502 C C . ASP A 1 197 ? -30.082 12.128 23.545 1.00 49.66 197 ASP A C 1
ATOM 1504 O O . ASP A 1 197 ? -31.113 12.761 23.351 1.00 49.66 197 ASP A O 1
ATOM 1508 N N . LYS A 1 198 ? -29.407 12.271 24.698 1.00 42.94 198 LYS A N 1
ATOM 1509 C CA . LYS A 1 198 ? -29.884 13.087 25.839 1.00 42.94 198 LYS A CA 1
ATOM 1510 C C . LYS A 1 198 ? -29.686 14.605 25.704 1.00 42.94 198 LYS A C 1
ATOM 1512 O O . LYS A 1 198 ? -30.128 15.345 26.583 1.00 42.94 198 LYS A O 1
ATOM 1517 N N . HIS A 1 199 ? -29.014 15.072 24.654 1.00 42.78 199 HIS A N 1
ATOM 1518 C CA . HIS A 1 199 ? -28.758 16.499 24.408 1.00 42.78 199 HIS A CA 1
ATOM 1519 C C . HIS A 1 199 ? -29.292 17.013 23.054 1.00 42.78 199 HIS A C 1
ATOM 1521 O O . HIS A 1 199 ? -28.996 18.154 22.692 1.00 42.78 199 HIS A O 1
ATOM 1527 N N . SER A 1 200 ? -30.092 16.205 22.344 1.00 43.84 200 SER A N 1
ATOM 1528 C CA . SER A 1 200 ? -31.008 16.655 21.280 1.00 43.84 200 SER A CA 1
ATOM 1529 C C . SER A 1 200 ? -32.325 17.163 21.866 1.00 43.84 200 SER A C 1
ATOM 1531 O O . SER A 1 200 ? -33.025 17.880 21.114 1.00 43.84 200 SER A O 1
#

InterPro domains:
  IPR021434 Protein of unknown function DUF3082 [PF11282] (110-187)

Solvent-accessible surface area (backbone atoms only — not comparable to full-atom values): 11388 Å² total; per-residue (Å²): 138,74,77,74,66,65,64,61,60,64,54,58,58,56,52,53,55,49,62,72,68,58,57,65,62,56,56,54,47,51,64,57,57,69,66,63,80,87,77,76,81,76,97,65,95,51,70,67,63,53,51,54,51,49,51,51,53,51,51,52,52,48,52,53,50,48,51,53,50,50,50,52,50,51,56,49,50,57,57,50,59,70,58,57,70,69,77,48,56,71,63,56,39,53,58,47,46,55,48,42,56,58,43,62,75,59,54,82,83,43,53,67,57,37,42,51,52,19,50,53,40,40,50,52,26,48,56,45,43,53,51,39,55,52,52,50,53,53,58,73,71,49,84,74,59,89,49,68,70,57,30,54,51,51,54,49,51,50,51,51,53,50,52,51,42,53,49,53,35,49,54,37,44,54,54,20,52,49,34,47,50,48,27,53,47,44,70,75,42,52,73,75,55,54,69,62,62,79,75,111

Nearest PDB structures (foldseek):
  3na7-assembly1_A  TM=5.217E-01  e=6.818E+00  Helicobacter pylori NCTC 11638
  5nnv-assembly4_D  TM=4.643E-01  e=7.241E+00  Bacillus subtilis subsp. subtilis str. 168
  4ilo-assembly1_A  TM=2.917E-01  e=3.313E+00  Chlamydia trachomatis L2/434/Bu